Protein AF-A0A1V4AP99-F1 (afdb_monomer)

pLDDT: mean 90.26, std 13.69, range [36.5, 98.81]

Radius of gyration: 27.33 Å; Cα contacts (8 Å, |Δi|>4): 844; chains: 1; bounding box: 63×78×88 Å

Sequence (327 aa):
NVEKLFCVRPGANADQIKIQLSGARALRVNKDGQLEAETELGPVKFTKPVAYQEIDGKKIDVEVDYTISNPHSKIPNPKSVYSFTVASYDHTKDLIIDPLLASTFLGGNDYDIGHSIALDTSGNVYVTGQTVSSDFPTTAGAYDTSMNLGAGDVFISKLDGGLTSLLASTYLGGHSFDAGISLTIDTSGNVYVMGVTGSSSFPITAGAYDISWNSFDYRVPDVFVSKLDGELTTLIASTFLGGDFDDYGYSIALDTRGNVYVTGQTVSSDFPTTAGAYDTSTHLGVGIVFISKLNDELTSLIASTFLGGGIMTLVSPSHWTPAETYM

Structure (mmCIF, N/CA/C/O backbone):
data_AF-A0A1V4AP99-F1
#
_entry.id   AF-A0A1V4AP99-F1
#
loop_
_atom_site.group_PDB
_atom_site.id
_atom_site.type_symbol
_atom_site.label_atom_id
_atom_site.label_alt_id
_atom_site.label_comp_id
_atom_site.label_asym_id
_atom_site.label_entity_id
_atom_site.label_seq_id
_atom_site.pdbx_PDB_ins_code
_atom_site.Cartn_x
_atom_site.Cartn_y
_atom_site.Cartn_z
_atom_site.occupancy
_atom_site.B_iso_or_equiv
_atom_site.auth_seq_id
_atom_site.auth_comp_id
_atom_site.auth_asym_id
_atom_site.auth_atom_id
_atom_site.pdbx_PDB_model_num
ATOM 1 N N . ASN A 1 1 ? -13.765 8.901 5.568 1.00 45.34 1 ASN A N 1
ATOM 2 C CA . ASN A 1 1 ? -14.449 8.585 6.838 1.00 45.34 1 ASN A CA 1
ATOM 3 C C . ASN A 1 1 ? -13.912 9.550 7.878 1.00 45.34 1 ASN A C 1
ATOM 5 O O . ASN A 1 1 ? -12.701 9.626 8.000 1.00 45.34 1 ASN A O 1
ATOM 9 N N . VAL A 1 2 ? -14.758 10.354 8.526 1.00 51.22 2 VAL A N 1
ATOM 10 C CA . VAL A 1 2 ? -14.317 11.159 9.679 1.00 51.22 2 VAL A CA 1
ATOM 11 C C . VAL A 1 2 ? -14.502 10.268 10.892 1.00 51.22 2 VAL A C 1
ATOM 13 O O . VAL A 1 2 ? -15.634 9.888 11.187 1.00 51.22 2 VAL A O 1
ATOM 16 N N . GLU A 1 3 ? -13.398 9.896 11.519 1.00 56.19 3 GLU A N 1
ATOM 17 C CA . GLU A 1 3 ? -13.385 9.097 12.738 1.00 56.19 3 GLU A CA 1
ATOM 18 C C . GLU A 1 3 ? -13.928 9.912 13.917 1.00 56.19 3 GLU A C 1
ATOM 20 O O . GLU A 1 3 ? -13.720 11.127 13.990 1.00 56.19 3 GLU A O 1
ATOM 25 N N . LYS A 1 4 ? -14.691 9.271 14.807 1.00 72.62 4 LYS A N 1
ATOM 26 C CA . LYS A 1 4 ? -15.407 9.958 15.887 1.00 72.62 4 LYS A CA 1
ATOM 27 C C . LYS A 1 4 ? -15.270 9.203 17.200 1.00 72.62 4 LYS A C 1
ATOM 29 O O . LYS A 1 4 ? -16.224 8.615 17.682 1.00 72.62 4 LYS A O 1
ATOM 34 N N . LEU A 1 5 ? -14.097 9.296 17.810 1.00 85.81 5 LEU A N 1
ATOM 35 C CA . LEU A 1 5 ? -13.886 8.800 19.164 1.00 85.81 5 LEU A CA 1
ATOM 36 C C . LEU A 1 5 ? -14.625 9.687 20.179 1.00 85.81 5 LEU A C 1
ATOM 38 O O . LEU A 1 5 ? -14.301 10.869 20.327 1.00 85.81 5 LEU A O 1
ATOM 42 N N . PHE A 1 6 ? -15.563 9.113 20.931 1.00 92.62 6 PHE A N 1
ATOM 43 C CA . PHE A 1 6 ? -16.161 9.766 22.098 1.00 92.62 6 PHE A CA 1
ATOM 44 C C . PHE A 1 6 ? -15.691 9.087 23.382 1.00 92.62 6 PHE A C 1
ATOM 46 O O . PHE A 1 6 ? -15.874 7.887 23.563 1.00 92.62 6 PHE A O 1
ATOM 53 N N . CYS A 1 7 ? -15.130 9.875 24.300 1.00 94.44 7 CYS A N 1
ATOM 54 C CA . CYS A 1 7 ? -14.805 9.443 25.657 1.00 94.44 7 CYS A CA 1
ATOM 55 C C . CYS A 1 7 ? -15.735 10.161 26.643 1.00 94.44 7 CYS A C 1
ATOM 57 O O . CYS A 1 7 ? -15.623 11.372 26.854 1.00 94.44 7 CYS A O 1
ATOM 59 N N . VAL A 1 8 ? -16.672 9.418 27.230 1.00 96.31 8 VAL A N 1
ATOM 60 C CA . VAL A 1 8 ? -17.584 9.905 28.270 1.00 96.31 8 VAL A CA 1
ATOM 61 C C . VAL A 1 8 ? -16.930 9.642 29.623 1.00 96.31 8 VAL A C 1
ATOM 63 O O . VAL A 1 8 ? -16.850 8.497 30.062 1.00 96.31 8 VAL A O 1
ATOM 66 N N . ARG A 1 9 ? -16.435 10.709 30.261 1.00 97.12 9 ARG A N 1
ATOM 67 C CA . ARG A 1 9 ? -15.758 10.654 31.569 1.00 97.12 9 ARG A CA 1
ATOM 68 C C . ARG A 1 9 ? -16.709 10.230 32.701 1.00 97.12 9 ARG A C 1
ATOM 70 O O . ARG A 1 9 ? -17.923 10.396 32.550 1.00 97.12 9 ARG A O 1
ATOM 77 N N . PRO A 1 10 ? -16.202 9.765 33.862 1.00 97.38 10 PRO A N 1
ATOM 78 C CA . PRO A 1 10 ? -17.048 9.349 34.972 1.00 97.38 10 PRO A CA 1
ATOM 79 C C . PRO A 1 10 ? -17.993 10.471 35.408 1.00 97.38 10 PRO A C 1
ATOM 81 O O . PRO A 1 10 ? -17.605 11.639 35.487 1.00 97.38 10 PRO A O 1
ATOM 84 N N . GLY A 1 11 ? -19.249 10.118 35.671 1.00 94.06 11 GLY A N 1
ATOM 85 C CA . GLY A 1 11 ? -20.318 11.057 36.016 1.00 94.06 11 GLY A CA 1
ATOM 86 C C . GLY A 1 11 ? -20.882 11.882 34.850 1.00 94.06 11 GLY A C 1
ATOM 87 O O . GLY A 1 11 ? -21.896 12.553 35.040 1.00 94.06 11 GLY A O 1
ATOM 88 N N . ALA A 1 12 ? -20.289 11.832 33.650 1.00 95.94 12 ALA A N 1
ATOM 89 C CA . ALA A 1 12 ? -20.875 12.439 32.456 1.00 95.94 12 ALA A CA 1
ATOM 90 C C . ALA A 1 12 ? -21.984 11.552 31.861 1.00 95.94 12 ALA A C 1
ATOM 92 O O . ALA A 1 12 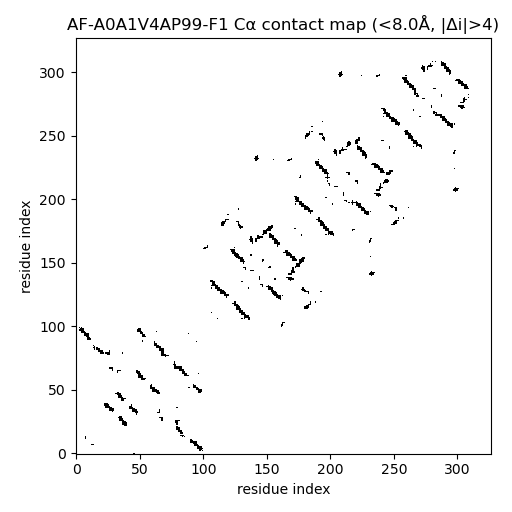? -22.034 10.337 32.077 1.00 95.94 12 ALA A O 1
ATOM 93 N N . ASN A 1 13 ? -22.888 12.174 31.099 1.00 92.19 13 ASN A N 1
ATOM 94 C CA . ASN A 1 13 ? -24.024 11.494 30.481 1.00 92.19 13 ASN A CA 1
ATOM 95 C C . ASN A 1 13 ? -23.850 11.404 28.955 1.00 92.19 13 ASN A C 1
ATOM 97 O O . ASN A 1 13 ? -23.830 12.429 28.269 1.00 92.19 13 ASN A O 1
ATOM 101 N N . ALA A 1 14 ? -23.788 10.177 28.429 1.00 93.56 14 ALA A N 1
ATOM 102 C CA . ALA A 1 14 ? -23.687 9.901 26.997 1.00 93.56 14 ALA A CA 1
ATOM 103 C C . ALA A 1 14 ? -24.875 10.453 26.178 1.00 93.56 14 ALA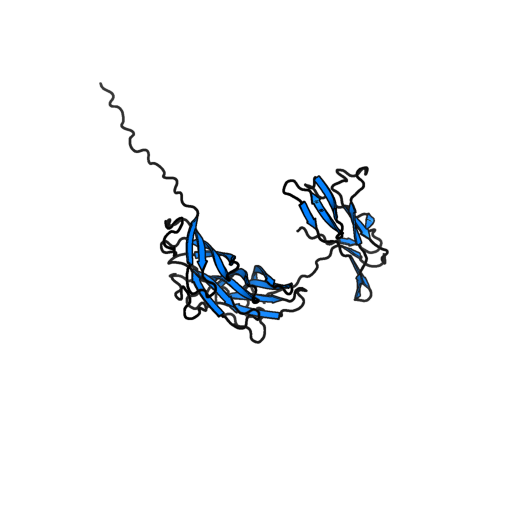 A C 1
ATOM 105 O O . ALA A 1 14 ? -24.694 10.830 25.020 1.00 93.56 14 ALA A O 1
ATOM 106 N N . ASP A 1 15 ? -26.063 10.607 26.775 1.00 90.62 15 ASP A N 1
ATOM 107 C CA . ASP A 1 15 ? -27.259 11.144 26.104 1.00 90.62 15 ASP A CA 1
ATOM 108 C C . ASP A 1 15 ? -27.096 12.599 25.637 1.00 90.62 15 ASP A C 1
ATOM 110 O O . ASP A 1 15 ? -27.840 13.079 24.768 1.00 90.62 15 ASP A O 1
ATOM 114 N N . GLN A 1 16 ? -26.132 13.321 26.218 1.00 91.69 16 GLN A N 1
ATOM 115 C CA . GLN A 1 16 ? -25.811 14.697 25.843 1.00 91.69 16 GLN A CA 1
ATOM 116 C C . GLN A 1 16 ? -25.048 14.782 24.518 1.00 91.69 16 GLN A C 1
ATOM 118 O O . GLN A 1 16 ? -24.965 15.865 23.935 1.00 91.69 16 GLN A O 1
ATOM 123 N N . ILE A 1 17 ? -24.526 13.663 24.008 1.00 92.62 17 ILE A N 1
ATOM 124 C CA . ILE A 1 17 ? -23.836 13.632 22.723 1.00 92.62 17 ILE A CA 1
ATOM 125 C C . ILE A 1 17 ? -24.865 13.803 21.601 1.00 92.62 17 ILE A C 1
ATOM 127 O O . ILE A 1 17 ? -25.717 12.944 21.360 1.00 92.62 17 ILE A O 1
ATOM 131 N N . LYS A 1 18 ? -24.778 14.937 20.900 1.00 91.94 18 LYS A N 1
ATOM 132 C CA . LYS A 1 18 ? -25.592 15.275 19.726 1.00 91.94 18 LYS A CA 1
ATOM 133 C C . LYS A 1 18 ? -24.673 15.756 18.613 1.00 91.94 18 LYS A C 1
ATOM 135 O O . LYS A 1 18 ? -23.975 16.752 18.781 1.00 91.94 18 LYS A O 1
ATOM 140 N N . ILE A 1 19 ? -24.689 15.066 17.477 1.00 91.88 19 ILE A N 1
ATOM 141 C CA . ILE A 1 19 ? -23.812 15.354 16.342 1.00 91.88 19 ILE A CA 1
ATOM 142 C C . ILE A 1 19 ? -24.651 15.791 15.154 1.00 91.88 19 ILE A C 1
ATOM 144 O O . ILE A 1 19 ? -25.409 15.006 14.589 1.00 91.88 19 ILE A O 1
ATOM 148 N N . GLN A 1 20 ? -24.490 17.055 14.774 1.00 91.25 20 GLN A N 1
ATOM 149 C CA . GLN A 1 20 ? -25.068 17.635 13.570 1.00 91.25 20 GLN A CA 1
ATOM 150 C C . GLN A 1 20 ? -24.149 17.352 12.377 1.00 91.25 20 GLN A C 1
ATOM 152 O O . GLN A 1 20 ? -23.004 17.800 12.348 1.00 91.25 20 GLN A O 1
ATOM 157 N N . LEU A 1 21 ? -24.654 16.633 11.375 1.00 89.69 21 LEU A N 1
ATOM 158 C CA . LEU A 1 21 ? -23.933 16.354 10.138 1.00 89.69 21 LEU A CA 1
ATOM 159 C C . LEU A 1 21 ? -24.297 17.406 9.083 1.00 89.69 21 LEU A C 1
ATOM 161 O O . LEU A 1 21 ? -25.287 17.284 8.362 1.00 89.69 21 LEU A O 1
ATOM 165 N N . SER A 1 22 ? -23.523 18.488 9.026 1.00 88.19 22 SER A N 1
ATOM 166 C CA . SER A 1 22 ? -23.694 19.531 8.007 1.00 88.19 22 SER A CA 1
ATOM 167 C C . SER A 1 22 ? -23.511 18.959 6.596 1.00 88.19 22 SER A C 1
ATOM 169 O O . SER A 1 22 ? -22.598 18.175 6.357 1.00 88.19 22 SER A O 1
ATOM 171 N N . GLY A 1 23 ? -24.385 19.346 5.662 1.00 88.25 23 GLY A N 1
ATOM 172 C CA . GLY A 1 23 ? -24.389 18.839 4.281 1.00 88.25 23 GLY A CA 1
ATOM 173 C C . GLY A 1 23 ? -25.234 17.578 4.059 1.00 88.25 23 GLY A C 1
ATOM 174 O O . GLY A 1 23 ? -25.515 17.232 2.912 1.00 88.25 23 GLY A O 1
ATOM 175 N N . ALA A 1 24 ? -25.707 16.924 5.125 1.00 90.88 24 ALA A N 1
ATOM 176 C CA . ALA A 1 24 ? -26.688 15.852 5.007 1.00 90.88 24 ALA A CA 1
ATOM 177 C C . ALA A 1 24 ? -28.115 16.411 4.962 1.00 90.88 24 ALA A C 1
ATOM 179 O O . ALA A 1 24 ? -28.515 17.213 5.807 1.00 90.88 24 ALA A O 1
ATOM 180 N N . ARG A 1 25 ? -28.903 15.950 3.989 1.00 89.19 25 ARG A N 1
ATOM 181 C CA . ARG A 1 25 ? -30.331 16.283 3.850 1.00 89.19 25 ARG A CA 1
ATOM 182 C C . ARG A 1 25 ? -31.187 15.502 4.843 1.00 89.19 25 ARG A C 1
ATOM 184 O O . ARG A 1 25 ? -32.180 16.015 5.358 1.00 89.19 25 ARG A O 1
ATOM 191 N N . ALA A 1 26 ? -30.785 14.265 5.113 1.00 90.56 26 ALA A N 1
ATOM 192 C CA . ALA A 1 26 ? -31.411 13.381 6.078 1.00 90.56 26 ALA A CA 1
ATOM 193 C C . ALA A 1 26 ? -30.412 12.328 6.561 1.00 90.56 26 ALA A C 1
ATOM 195 O O . ALA A 1 26 ? -29.463 11.975 5.857 1.00 90.56 26 ALA A O 1
ATOM 196 N N . LEU A 1 27 ? -30.670 11.807 7.754 1.00 94.81 27 LEU A N 1
ATOM 197 C CA . LEU A 1 27 ? -30.033 10.616 8.290 1.00 94.81 27 LEU A CA 1
ATOM 198 C C . LEU A 1 27 ? -31.064 9.493 8.399 1.00 94.81 27 LEU A C 1
ATOM 200 O O . LEU A 1 27 ? -32.246 9.745 8.650 1.00 94.81 27 LEU A O 1
ATOM 204 N N . ARG A 1 28 ? -30.607 8.250 8.259 1.00 94.50 28 ARG A N 1
ATOM 205 C CA . ARG A 1 28 ? -31.360 7.037 8.610 1.00 94.50 28 ARG A CA 1
ATOM 206 C C . ARG A 1 28 ? -30.422 5.997 9.211 1.00 94.50 28 ARG A C 1
ATOM 208 O O . ARG A 1 28 ? -29.250 5.965 8.859 1.00 94.50 28 ARG A O 1
ATOM 215 N N . VAL A 1 29 ? -30.942 5.147 10.089 1.00 95.62 29 VAL A N 1
ATOM 216 C CA . VAL A 1 29 ? -30.236 3.941 10.539 1.00 95.62 29 VAL A CA 1
ATOM 217 C C . VAL A 1 29 ? -30.818 2.772 9.760 1.00 95.62 29 VAL A C 1
ATOM 219 O O . VAL A 1 29 ? -32.040 2.617 9.713 1.00 95.62 29 VAL A O 1
ATOM 222 N N . ASN A 1 30 ? -29.974 2.013 9.066 1.00 94.50 30 ASN A N 1
ATOM 223 C CA . ASN A 1 30 ? -30.434 0.868 8.286 1.00 94.50 30 ASN A CA 1
ATOM 224 C C . ASN A 1 30 ? -30.592 -0.383 9.172 1.00 94.50 30 ASN A C 1
ATOM 226 O O . ASN A 1 30 ? -30.288 -0.374 10.363 1.00 94.50 30 ASN A O 1
ATOM 230 N N . LYS A 1 31 ? -31.079 -1.478 8.582 1.00 95.12 31 LYS A N 1
ATOM 231 C CA . LYS A 1 31 ? -31.307 -2.754 9.284 1.00 95.12 31 LYS A CA 1
ATOM 232 C C . LYS A 1 31 ? -30.039 -3.389 9.878 1.00 95.12 31 LYS A C 1
ATOM 234 O O . LYS A 1 31 ? -30.156 -4.227 10.761 1.00 95.12 31 LYS A O 1
ATOM 239 N N . ASP A 1 32 ? -28.863 -2.989 9.396 1.00 94.75 32 ASP A N 1
ATOM 240 C CA . ASP A 1 32 ? -27.561 -3.489 9.840 1.00 94.75 32 ASP A CA 1
ATOM 241 C C . ASP A 1 32 ? -26.953 -2.576 10.932 1.00 94.75 32 ASP A C 1
ATOM 243 O O . ASP A 1 32 ? -25.812 -2.764 11.348 1.00 94.75 32 ASP A O 1
ATOM 247 N N . GLY A 1 33 ? -27.700 -1.564 11.402 1.00 94.69 33 GLY A N 1
ATOM 248 C CA . GLY A 1 33 ? -27.272 -0.619 12.441 1.00 94.69 33 GLY A CA 1
ATOM 249 C C . GLY A 1 33 ? -26.342 0.494 11.948 1.00 94.69 33 GLY A C 1
ATOM 250 O O . GLY A 1 33 ? -25.843 1.281 12.750 1.00 94.69 33 GLY A O 1
ATOM 251 N N . GLN A 1 34 ? -26.108 0.587 10.638 1.00 94.44 34 GLN A N 1
ATOM 252 C CA . GLN A 1 34 ? -25.272 1.622 10.030 1.00 94.44 34 GLN A CA 1
ATOM 253 C C . GLN A 1 34 ? -26.034 2.944 9.915 1.00 94.44 34 GLN A C 1
ATOM 255 O O . GLN A 1 34 ? -27.219 2.956 9.567 1.00 94.44 34 GLN A O 1
ATOM 260 N N . LEU A 1 35 ? -25.342 4.066 10.128 1.00 94.38 35 LEU A N 1
ATOM 261 C CA . LEU A 1 35 ? -25.883 5.392 9.834 1.00 94.38 35 LEU A CA 1
ATOM 262 C C . LEU A 1 35 ? -25.678 5.697 8.351 1.00 94.38 35 LEU A C 1
ATOM 264 O O . LEU A 1 35 ? -24.555 5.689 7.856 1.00 94.38 35 LEU A O 1
ATOM 268 N N . GLU A 1 36 ? -26.748 6.020 7.641 1.00 94.88 36 GLU A N 1
ATOM 269 C CA . GLU A 1 36 ? -26.693 6.475 6.257 1.00 94.88 36 GLU A CA 1
ATOM 270 C C . GLU A 1 36 ? -27.077 7.953 6.200 1.00 94.88 36 GLU A C 1
ATOM 272 O O . GLU A 1 36 ? -28.186 8.342 6.577 1.00 94.88 36 GLU A O 1
ATOM 277 N N . ALA A 1 37 ? -26.147 8.774 5.725 1.00 93.69 37 ALA A N 1
ATOM 278 C CA . ALA A 1 37 ? -26.342 10.188 5.478 1.00 93.69 37 ALA A CA 1
ATOM 279 C C . ALA A 1 37 ? -26.629 10.425 3.999 1.00 93.69 37 ALA A C 1
ATOM 281 O O . ALA A 1 37 ? -25.796 10.142 3.141 1.00 93.69 37 ALA A O 1
ATOM 282 N N . GLU A 1 38 ? -27.802 10.963 3.694 1.00 93.75 38 GLU A N 1
ATOM 283 C CA . GLU A 1 38 ? -28.157 11.351 2.336 1.00 93.75 38 GLU A CA 1
ATOM 284 C C . GLU A 1 38 ? -27.530 12.709 2.007 1.00 93.75 38 GLU A C 1
ATOM 286 O O . GLU A 1 38 ? -27.853 13.718 2.639 1.00 93.75 38 GLU A O 1
ATOM 291 N N . THR A 1 39 ? -26.635 12.736 1.020 1.00 91.25 39 THR A N 1
ATOM 292 C CA . THR A 1 39 ? -25.972 13.957 0.540 1.00 91.25 39 THR A CA 1
ATOM 293 C C . THR A 1 39 ? -26.315 14.214 -0.925 1.00 91.25 39 THR A C 1
ATOM 295 O O . THR A 1 39 ? -26.912 13.370 -1.594 1.00 91.25 39 THR A O 1
ATOM 298 N N . GLU A 1 40 ? -25.928 15.375 -1.452 1.00 91.62 40 GLU A N 1
ATOM 299 C CA . GLU A 1 40 ? -26.164 15.718 -2.862 1.00 91.62 40 GLU A CA 1
ATOM 300 C C . GLU A 1 40 ? -25.408 14.811 -3.842 1.00 91.62 40 GLU A C 1
ATOM 302 O O . GLU A 1 40 ? -25.861 14.616 -4.965 1.00 91.62 40 GLU A O 1
ATOM 307 N N . LEU A 1 41 ? -24.284 14.237 -3.403 1.00 90.81 41 LEU A N 1
ATOM 308 C CA . LEU A 1 41 ? -23.425 13.355 -4.199 1.00 90.81 41 LEU A CA 1
ATOM 309 C C . LEU A 1 41 ? -23.759 11.866 -4.004 1.00 90.81 41 LEU A C 1
ATOM 311 O O . LEU A 1 41 ? -23.096 11.004 -4.573 1.00 90.81 41 LEU A O 1
ATOM 315 N N . GLY A 1 42 ? -24.782 11.558 -3.200 1.00 90.06 42 GLY A N 1
ATOM 316 C CA . GLY A 1 42 ? -25.191 10.197 -2.861 1.00 90.06 42 GLY A CA 1
ATOM 317 C C . GLY A 1 42 ? -25.093 9.879 -1.364 1.00 90.06 42 GLY A C 1
ATOM 318 O O . GLY A 1 42 ? -24.765 10.746 -0.546 1.00 90.06 42 GLY A O 1
ATOM 319 N N . PRO A 1 43 ? -25.440 8.644 -0.965 1.00 90.62 43 PRO A N 1
ATOM 320 C CA . PRO A 1 43 ? -25.416 8.238 0.431 1.00 90.62 43 PRO A CA 1
ATOM 321 C C . PRO A 1 43 ? -23.984 8.012 0.930 1.00 90.62 43 PRO A C 1
ATOM 323 O O . PRO A 1 43 ? -23.206 7.292 0.309 1.00 90.62 43 PRO A O 1
ATOM 326 N N . VAL A 1 44 ? -23.671 8.553 2.103 1.00 91.31 44 VAL A N 1
ATOM 327 C CA . VAL A 1 44 ? -22.466 8.218 2.873 1.00 91.31 44 VAL A CA 1
ATOM 328 C C . VAL A 1 44 ? -22.873 7.281 4.002 1.00 91.31 44 VAL A C 1
ATOM 330 O O . VAL A 1 44 ? -23.808 7.585 4.742 1.00 91.31 44 VAL A O 1
ATOM 333 N N . LYS A 1 45 ? -22.196 6.140 4.138 1.00 90.81 45 LYS A N 1
ATOM 334 C CA . LYS A 1 45 ? -22.486 5.148 5.181 1.00 90.81 45 LYS A CA 1
ATOM 335 C C . LYS A 1 45 ? -21.407 5.155 6.256 1.00 90.81 45 LYS A C 1
ATOM 337 O O . LYS A 1 45 ? -20.223 5.139 5.931 1.00 90.81 45 LYS A O 1
ATOM 342 N N . PHE A 1 46 ? -21.829 5.124 7.512 1.00 89.56 46 PHE A N 1
ATOM 343 C CA . PHE A 1 46 ? -20.980 4.897 8.678 1.00 89.56 46 PHE A CA 1
ATOM 344 C C . PHE A 1 46 ? -21.289 3.513 9.247 1.00 89.56 46 PHE A C 1
ATOM 346 O O . PHE A 1 46 ? -22.448 3.095 9.275 1.00 89.56 46 PHE A O 1
ATOM 353 N N . THR A 1 47 ? -20.256 2.797 9.679 1.00 90.44 47 THR A N 1
ATOM 354 C CA . THR A 1 47 ? -20.382 1.491 10.338 1.00 90.44 47 THR A CA 1
ATOM 355 C C . THR A 1 47 ? -21.237 1.585 11.598 1.00 90.44 47 THR A C 1
ATOM 357 O O . THR A 1 47 ? -21.358 2.657 12.182 1.00 90.44 47 THR A O 1
ATOM 360 N N . LYS A 1 48 ? -21.846 0.469 12.022 1.00 92.50 48 LYS A N 1
ATOM 361 C CA . LYS A 1 48 ? -22.531 0.398 13.320 1.00 92.50 48 LYS A CA 1
ATOM 362 C C . LYS A 1 48 ? -21.548 0.835 14.428 1.00 92.50 48 LYS A C 1
ATOM 364 O O . LYS A 1 48 ? -20.403 0.381 14.380 1.00 92.50 48 LYS A O 1
ATOM 369 N N . PRO A 1 49 ? -21.951 1.690 15.389 1.00 93.06 49 PRO A N 1
ATOM 370 C CA . PRO A 1 49 ? -21.043 2.123 16.435 1.00 93.06 49 PRO A CA 1
ATOM 371 C C . PRO A 1 49 ? -20.765 0.954 17.379 1.00 93.06 49 PRO A C 1
ATOM 373 O O . PRO A 1 49 ? -21.605 0.072 17.568 1.00 93.06 49 PRO A O 1
ATOM 376 N N . VAL A 1 50 ? -19.590 0.968 17.996 1.00 93.75 50 VAL A N 1
ATOM 377 C CA . VAL A 1 50 ? -19.221 0.029 19.061 1.00 93.75 50 VAL A CA 1
ATOM 378 C C . VAL A 1 50 ? -18.851 0.815 20.308 1.00 93.75 50 VAL A C 1
ATOM 380 O O . VAL A 1 50 ? -18.341 1.929 20.203 1.00 93.75 50 VAL A O 1
ATOM 383 N N . ALA A 1 51 ? -19.128 0.275 21.490 1.00 95.56 51 ALA A N 1
ATOM 384 C CA . ALA A 1 51 ? -18.761 0.918 22.742 1.00 95.56 51 ALA A CA 1
ATOM 385 C C . ALA A 1 51 ? -18.235 -0.094 23.754 1.00 95.56 51 ALA A C 1
ATOM 387 O O . ALA A 1 51 ? -18.613 -1.263 23.733 1.00 95.56 51 ALA A O 1
ATOM 388 N N . TYR A 1 52 ? -17.349 0.360 24.637 1.00 96.19 52 TYR A N 1
ATOM 389 C CA . TYR A 1 52 ? -16.803 -0.467 25.708 1.00 96.19 52 TYR A CA 1
ATOM 390 C C . TYR A 1 52 ? -16.390 0.371 26.923 1.00 96.19 52 TYR A C 1
ATOM 392 O O . TYR A 1 52 ? -16.176 1.584 26.831 1.00 96.19 52 TYR A O 1
ATOM 400 N N . GLN A 1 53 ? -16.234 -0.303 28.061 1.00 96.94 53 GLN A N 1
ATOM 401 C CA . GLN A 1 53 ? -15.533 0.207 29.241 1.00 96.94 53 GLN A CA 1
ATOM 402 C C . GLN A 1 53 ? -14.322 -0.666 29.545 1.00 96.94 53 GLN A C 1
ATOM 404 O O . GLN A 1 53 ? -14.330 -1.866 29.274 1.00 96.94 53 GLN A O 1
ATOM 409 N N . GLU A 1 54 ? -13.285 -0.077 30.129 1.00 95.69 54 GLU A N 1
ATOM 410 C CA . GLU A 1 54 ? -12.157 -0.838 30.655 1.00 95.69 54 GLU A CA 1
ATOM 411 C C . GLU A 1 54 ? -12.312 -1.013 32.170 1.00 95.69 54 GLU A C 1
ATOM 413 O O . GLU A 1 54 ? -12.304 -0.042 32.932 1.00 95.69 54 GLU A O 1
ATOM 418 N N . ILE A 1 55 ? -12.490 -2.258 32.613 1.00 95.38 55 ILE A N 1
ATOM 419 C CA . ILE A 1 55 ? -12.697 -2.618 34.020 1.00 95.38 55 ILE A CA 1
ATOM 420 C C . ILE A 1 55 ? -11.671 -3.686 34.384 1.00 95.38 55 ILE A C 1
ATOM 422 O O . ILE A 1 55 ? -11.616 -4.743 33.760 1.00 95.38 55 ILE A O 1
ATOM 426 N N . ASP A 1 56 ? -10.826 -3.382 35.371 1.00 94.25 56 ASP A N 1
ATOM 427 C CA . ASP A 1 56 ? -9.748 -4.258 35.845 1.00 94.25 56 ASP A CA 1
ATOM 428 C C . ASP A 1 56 ? -8.837 -4.777 34.711 1.00 94.25 56 ASP A C 1
ATOM 430 O O . ASP A 1 56 ? -8.446 -5.945 34.679 1.00 94.25 56 ASP A O 1
ATOM 434 N N . GLY A 1 57 ? -8.522 -3.898 33.749 1.00 91.25 57 GLY A N 1
ATOM 435 C CA . GLY A 1 57 ? -7.672 -4.195 32.588 1.00 91.25 57 GLY A CA 1
ATOM 436 C C . GLY A 1 57 ? -8.347 -5.025 31.491 1.00 91.25 57 GLY A C 1
ATOM 437 O O . GLY A 1 57 ? -7.666 -5.529 30.599 1.00 91.25 57 GLY A O 1
ATOM 438 N N . LYS A 1 58 ? -9.672 -5.208 31.545 1.00 93.00 58 LYS A N 1
ATOM 439 C CA . LYS A 1 58 ? -10.448 -5.920 30.519 1.00 93.00 58 LYS A CA 1
ATOM 440 C C . LYS A 1 58 ? -11.418 -4.980 29.819 1.00 93.00 58 LYS A C 1
ATOM 442 O O . LYS A 1 58 ? -12.101 -4.198 30.477 1.00 93.00 58 LYS A O 1
ATOM 447 N N . LYS A 1 59 ? -11.529 -5.118 28.495 1.00 93.69 59 LYS A N 1
ATOM 448 C CA . LYS A 1 59 ? -12.603 -4.487 27.719 1.00 93.69 59 LYS A CA 1
ATOM 449 C C . LYS A 1 59 ? -13.914 -5.228 27.968 1.00 93.69 59 LYS A C 1
ATOM 451 O O . LYS A 1 59 ? -13.991 -6.438 27.763 1.00 93.69 59 LYS A O 1
ATOM 456 N N . ILE A 1 60 ? -14.915 -4.491 28.429 1.00 96.62 60 ILE A N 1
ATOM 457 C CA . ILE A 1 60 ? -16.288 -4.944 28.620 1.00 96.62 60 ILE A CA 1
ATOM 458 C C . ILE A 1 60 ? -17.148 -4.197 27.608 1.00 96.62 60 ILE A C 1
ATOM 460 O O . ILE A 1 60 ? -17.280 -2.975 27.699 1.00 96.62 60 ILE A O 1
ATOM 464 N N . ASP A 1 61 ? -17.697 -4.926 26.640 1.00 97.00 61 ASP A N 1
ATOM 465 C CA . ASP A 1 61 ? -18.544 -4.342 25.604 1.00 97.00 61 ASP A CA 1
ATOM 466 C C . ASP A 1 61 ? -19.820 -3.750 26.213 1.00 97.00 61 ASP A C 1
ATOM 468 O O . ASP A 1 61 ? -20.444 -4.332 27.105 1.00 97.00 61 ASP A O 1
ATOM 472 N N . VAL A 1 62 ? -20.215 -2.589 25.700 1.00 97.38 62 VAL A N 1
ATOM 473 C CA . VAL A 1 62 ? -21.473 -1.918 26.020 1.00 97.38 62 VAL A CA 1
ATOM 474 C C . VAL A 1 62 ? -22.253 -1.781 24.723 1.00 97.38 62 VAL A C 1
ATOM 476 O O . VAL A 1 62 ? -21.769 -1.206 23.749 1.00 97.38 62 VAL A O 1
ATOM 479 N N . GLU A 1 63 ? -23.468 -2.322 24.695 1.00 97.69 63 GLU A N 1
ATOM 480 C CA . GLU A 1 63 ? -24.324 -2.216 23.516 1.00 97.69 63 GLU A CA 1
ATOM 481 C C . GLU A 1 63 ? -24.640 -0.743 23.218 1.00 97.69 63 GLU A C 1
ATOM 483 O O . GLU A 1 63 ? -24.998 0.033 24.110 1.00 97.69 63 GLU A O 1
ATOM 488 N N . VAL A 1 64 ? -24.481 -0.358 21.952 1.00 96.38 64 VAL A N 1
ATOM 489 C CA . VAL A 1 64 ? -24.732 0.996 21.469 1.00 96.38 64 VAL A CA 1
ATOM 490 C C . VAL A 1 64 ? -25.329 0.964 20.066 1.00 96.38 64 VAL A C 1
ATOM 492 O O . VAL A 1 64 ? -24.907 0.188 19.209 1.00 96.38 64 VAL A O 1
ATOM 495 N N . ASP A 1 65 ? -26.287 1.852 19.821 1.00 96.56 65 ASP A N 1
ATOM 496 C CA . ASP A 1 65 ? -26.877 2.080 18.504 1.00 96.56 65 ASP A CA 1
ATOM 497 C C . ASP A 1 65 ? -26.961 3.575 18.194 1.00 96.56 65 ASP A C 1
ATOM 499 O O . ASP A 1 65 ? -27.051 4.425 19.086 1.00 96.56 65 ASP A O 1
ATOM 503 N N . TYR A 1 66 ? -26.963 3.910 16.904 1.00 95.31 66 TYR A N 1
ATOM 504 C CA . TYR A 1 66 ? -27.299 5.259 16.472 1.00 95.31 66 TYR A CA 1
ATOM 505 C C . TYR A 1 66 ? -28.785 5.544 16.690 1.00 95.31 66 TYR A C 1
ATOM 507 O O . TYR A 1 66 ? -29.650 4.736 16.359 1.00 95.31 66 TYR A O 1
ATOM 515 N N . THR A 1 67 ? -29.080 6.766 17.120 1.00 94.19 67 THR A N 1
ATOM 516 C CA . THR A 1 67 ? -30.443 7.293 17.211 1.00 94.19 67 THR A CA 1
ATOM 517 C C . THR A 1 67 ? -30.505 8.642 16.519 1.00 94.19 67 THR A C 1
ATOM 519 O O . THR A 1 67 ? -29.673 9.513 16.754 1.00 94.19 67 THR A O 1
ATOM 522 N N . ILE A 1 68 ? -31.496 8.845 15.657 1.00 93.38 68 ILE A N 1
ATOM 523 C CA . ILE A 1 68 ? -31.679 10.117 14.949 1.00 93.38 68 ILE A CA 1
ATOM 524 C C . ILE A 1 68 ? -32.620 11.001 15.752 1.00 93.38 68 ILE A C 1
ATOM 526 O O . ILE A 1 68 ? -33.613 10.534 16.313 1.00 93.38 68 ILE A O 1
ATOM 530 N N . SER A 1 69 ? -32.303 12.292 15.823 1.00 87.12 69 SER A N 1
ATOM 531 C CA . SER A 1 69 ? -33.109 13.236 16.589 1.00 87.12 69 SER A CA 1
ATOM 532 C C . SER A 1 69 ? -34.526 13.335 16.026 1.00 87.12 69 SER A C 1
ATOM 534 O O . SER A 1 69 ? -34.744 13.333 14.814 1.00 87.12 69 SER A O 1
ATOM 536 N N . ASN A 1 70 ? -35.505 13.457 16.927 1.00 82.00 70 ASN A N 1
ATOM 537 C CA . ASN A 1 70 ? -36.908 13.606 16.549 1.00 82.00 70 ASN A CA 1
ATOM 538 C C . ASN A 1 70 ? -37.068 14.800 15.584 1.00 82.00 70 ASN A C 1
ATOM 540 O O . ASN A 1 70 ? -36.639 15.899 15.941 1.00 82.00 70 ASN A O 1
ATOM 544 N N . PRO A 1 71 ? -37.724 14.638 14.417 1.00 76.81 71 PRO A N 1
ATOM 545 C CA . PRO A 1 71 ? -37.960 15.725 13.466 1.00 76.81 71 PRO A CA 1
ATOM 546 C C . PRO A 1 71 ? -38.656 16.966 14.051 1.00 76.81 71 PRO A C 1
ATOM 548 O O . PRO A 1 71 ? -38.551 18.041 13.472 1.00 76.81 71 PRO A O 1
ATOM 551 N N . HIS A 1 72 ? -39.356 16.821 15.179 1.00 79.25 72 HIS A N 1
ATOM 552 C CA . HIS A 1 72 ? -40.053 17.897 15.897 1.00 79.25 72 HIS A CA 1
ATOM 553 C C . HIS A 1 72 ? -39.239 18.480 17.065 1.00 79.25 72 HIS A C 1
ATOM 555 O O . HIS A 1 72 ? -39.753 19.262 17.864 1.00 79.25 72 HIS A O 1
ATOM 561 N N . SER A 1 73 ? -37.979 18.071 17.205 1.00 80.00 73 SER A N 1
ATOM 562 C CA . SER A 1 73 ? -37.040 18.644 18.164 1.00 80.00 73 SER A CA 1
ATOM 563 C C . SER A 1 73 ? -36.810 20.132 17.880 1.00 80.00 73 SER A C 1
ATOM 565 O O . SER A 1 73 ? -36.806 20.565 16.731 1.00 80.00 73 SER A O 1
ATOM 567 N N . LYS A 1 74 ? -36.556 20.915 18.936 1.00 83.88 74 LYS A N 1
ATOM 568 C CA . LYS A 1 74 ? -36.181 22.337 18.823 1.00 83.88 74 LYS A CA 1
ATOM 569 C C . LYS A 1 74 ? -34.747 22.549 18.313 1.00 83.88 74 LYS A C 1
ATOM 571 O O . LYS A 1 74 ? -34.313 23.690 18.188 1.00 83.88 74 LYS A O 1
ATOM 576 N N . ILE A 1 75 ? -34.004 21.472 18.063 1.00 79.19 75 ILE A N 1
ATOM 577 C CA . ILE A 1 75 ? -32.650 21.530 17.511 1.00 79.19 75 ILE A CA 1
ATOM 578 C C . ILE A 1 75 ? -32.735 21.946 16.030 1.00 79.19 75 ILE A C 1
ATOM 580 O O . ILE A 1 75 ? -33.592 21.421 15.319 1.00 79.19 75 ILE A O 1
ATOM 584 N N . PRO A 1 76 ? -31.870 22.853 15.539 1.00 77.00 76 PRO A N 1
ATOM 585 C CA . PRO A 1 76 ? -31.788 23.175 14.115 1.00 77.00 76 PRO A CA 1
ATOM 586 C C . PRO A 1 76 ? -31.543 21.921 13.266 1.00 77.00 76 PRO A C 1
ATOM 588 O O . PRO A 1 76 ? -30.687 21.113 13.601 1.00 77.00 76 PRO A O 1
ATOM 591 N N . ASN A 1 77 ? -32.289 21.763 12.168 1.00 81.06 77 ASN A N 1
ATOM 592 C CA . ASN A 1 77 ? -32.190 20.628 11.237 1.00 81.06 77 ASN A CA 1
ATOM 593 C C . ASN A 1 77 ? -32.124 19.245 11.925 1.00 81.06 77 ASN A C 1
ATOM 595 O O . ASN A 1 77 ? -31.192 18.468 11.706 1.00 81.06 77 ASN A O 1
ATOM 599 N N . PRO A 1 78 ? -33.145 18.862 12.710 1.00 81.31 78 PRO A N 1
ATOM 600 C CA . PRO A 1 78 ? -33.073 17.678 13.566 1.00 81.31 78 PRO A CA 1
ATOM 601 C C . PRO A 1 78 ? -32.945 16.361 12.783 1.00 81.31 78 PRO A C 1
ATOM 603 O O . PRO A 1 78 ? -32.394 15.392 13.289 1.00 81.31 78 PRO A O 1
ATOM 606 N N . LYS A 1 79 ? -33.369 16.337 11.513 1.00 86.19 79 LYS A N 1
ATOM 607 C CA . LYS A 1 79 ? -33.193 15.191 10.602 1.00 86.19 79 LYS A CA 1
ATOM 608 C C . LYS A 1 79 ? -31.732 14.913 10.229 1.00 86.19 79 LYS A C 1
ATOM 610 O O . LYS A 1 79 ? -31.443 13.854 9.684 1.00 86.19 79 LYS A O 1
ATOM 615 N N . SER A 1 80 ? -30.837 15.860 10.501 1.00 90.00 80 SER A N 1
ATOM 616 C CA . SER A 1 80 ? -29.393 15.761 10.270 1.00 90.00 80 SER A CA 1
ATOM 617 C C . SER A 1 80 ? -28.581 15.656 11.564 1.00 90.00 80 SER A C 1
ATOM 619 O O . SER A 1 80 ? -27.356 15.754 11.531 1.00 90.00 80 SER A O 1
ATOM 621 N N . VAL A 1 81 ? -29.251 15.428 12.698 1.00 92.62 81 VAL A N 1
ATOM 622 C CA . VAL A 1 81 ? -28.610 15.229 14.000 1.00 92.62 81 VAL A CA 1
ATOM 623 C C . VAL A 1 81 ? -28.785 13.788 14.445 1.00 92.62 81 VAL A C 1
ATOM 625 O O . VAL A 1 81 ? -29.918 13.319 14.577 1.00 92.62 81 VAL A O 1
ATOM 628 N N . TYR A 1 82 ? -27.686 13.113 14.766 1.00 93.62 82 TYR A N 1
ATOM 629 C CA . TYR A 1 82 ? -27.727 11.813 15.430 1.00 93.62 82 TYR A CA 1
ATOM 630 C C . TYR A 1 82 ? -27.129 11.878 16.839 1.00 93.62 82 TYR A C 1
ATOM 632 O O . TYR A 1 82 ? -26.427 12.819 17.216 1.00 93.62 82 TYR A O 1
ATOM 640 N N . SER A 1 83 ? -27.453 10.867 17.625 1.00 94.00 83 SER A N 1
ATOM 641 C CA . SER A 1 83 ? -26.935 10.578 18.954 1.00 94.00 83 SER A CA 1
ATOM 642 C C . SER A 1 83 ? -26.773 9.074 19.117 1.00 94.00 83 SER A C 1
ATOM 644 O O . SER A 1 83 ? -26.919 8.324 18.150 1.00 94.00 83 SER A O 1
ATOM 646 N N . PHE A 1 84 ? -26.516 8.643 20.344 1.00 95.00 84 PHE A N 1
ATOM 647 C CA . PHE A 1 84 ? -26.377 7.241 20.695 1.00 95.00 84 PHE A CA 1
ATOM 648 C C . PHE A 1 84 ? -27.477 6.833 21.668 1.00 95.00 84 PHE A C 1
ATOM 650 O O . PHE A 1 84 ? -27.883 7.632 22.512 1.00 95.00 84 PHE A O 1
ATOM 657 N N . THR A 1 85 ? -27.959 5.606 21.536 1.00 95.69 85 THR A N 1
ATOM 658 C CA . THR A 1 85 ? -28.642 4.894 22.613 1.00 95.69 85 THR A CA 1
ATOM 659 C C . THR A 1 85 ? -27.649 3.883 23.149 1.00 95.69 85 THR A C 1
ATOM 661 O O . THR A 1 85 ? -27.192 3.027 22.400 1.00 95.69 85 THR A O 1
ATOM 664 N N . VAL A 1 86 ? -27.277 4.032 24.417 1.00 96.69 86 VAL A N 1
ATOM 665 C CA . VAL A 1 86 ? -26.266 3.205 25.082 1.00 96.69 86 VAL A CA 1
ATOM 666 C C . VAL A 1 86 ? -26.964 2.360 26.145 1.00 96.69 86 VAL A C 1
ATOM 668 O O . VAL A 1 86 ? -27.792 2.881 26.897 1.00 96.69 86 VAL A O 1
ATOM 671 N N . ALA A 1 87 ? -26.654 1.067 26.208 1.00 97.06 87 ALA A N 1
ATOM 672 C CA . ALA A 1 87 ? -27.111 0.191 27.283 1.00 97.06 87 ALA A CA 1
ATOM 673 C C . ALA A 1 87 ? -26.549 0.625 28.651 1.00 97.06 87 ALA A C 1
ATOM 675 O O . ALA A 1 87 ? -25.682 1.489 28.744 1.00 97.06 87 ALA A O 1
ATOM 676 N N . SER A 1 88 ? -27.051 0.029 29.738 1.00 96.38 88 SER A N 1
ATOM 677 C CA . SER A 1 88 ? -26.560 0.331 31.089 1.00 96.38 88 SER A CA 1
ATOM 678 C C . SER A 1 88 ? -25.048 0.104 31.194 1.00 96.38 88 SER A C 1
ATOM 680 O O . SER A 1 88 ? -24.552 -0.944 30.787 1.00 96.38 88 SER A O 1
ATOM 682 N N . TYR A 1 89 ? -24.339 1.055 31.802 1.00 96.12 89 TYR A N 1
ATOM 683 C CA . TYR A 1 89 ? -22.887 1.023 31.986 1.00 96.12 89 TYR A CA 1
ATOM 684 C C . TYR A 1 89 ? -22.491 1.575 33.368 1.00 96.12 89 TYR A C 1
ATOM 686 O O . TYR A 1 89 ? -23.306 2.180 34.069 1.00 96.12 89 TYR A O 1
ATOM 694 N N . ASP A 1 90 ? -21.249 1.346 33.796 1.00 96.75 90 ASP A N 1
ATOM 695 C CA . ASP A 1 90 ? -20.721 1.852 35.065 1.00 96.75 90 ASP A CA 1
ATOM 696 C C . ASP A 1 90 ? -20.304 3.324 34.924 1.00 96.75 90 ASP A C 1
ATOM 698 O O . ASP A 1 90 ? -19.261 3.647 34.357 1.00 96.75 90 ASP A O 1
ATOM 702 N N . HIS A 1 91 ? -21.096 4.235 35.488 1.00 96.50 91 HIS A N 1
ATOM 703 C CA . HIS A 1 91 ? -20.830 5.676 35.441 1.00 96.50 91 HIS A CA 1
ATOM 704 C C . HIS A 1 91 ? -19.593 6.124 36.244 1.00 96.50 91 HIS A C 1
ATOM 706 O O . HIS A 1 91 ? -19.262 7.312 36.226 1.00 96.50 91 HIS A O 1
ATOM 712 N N . THR A 1 92 ? -18.911 5.224 36.958 1.00 96.75 92 THR A N 1
ATOM 713 C CA . THR A 1 92 ? -17.637 5.509 37.640 1.00 96.75 92 THR A CA 1
ATOM 714 C C . THR A 1 92 ? -16.411 5.287 36.748 1.00 96.75 92 THR A C 1
ATOM 716 O O . THR A 1 92 ? -15.295 5.634 37.141 1.00 96.75 92 THR A O 1
ATOM 719 N N . LYS A 1 93 ? -16.605 4.744 35.542 1.00 97.25 93 LYS A N 1
ATOM 720 C CA . LYS A 1 93 ? -15.556 4.448 34.559 1.00 97.25 93 LYS A CA 1
ATOM 721 C C . LYS A 1 93 ? -15.781 5.247 33.277 1.00 97.25 93 LYS A C 1
ATOM 723 O O . LYS A 1 93 ? -16.899 5.674 32.994 1.00 97.25 93 LYS A O 1
ATOM 728 N N . ASP A 1 94 ? -14.718 5.429 32.497 1.00 97.00 94 ASP A N 1
ATOM 729 C CA . ASP A 1 94 ? -14.840 5.984 31.148 1.00 97.00 94 ASP A CA 1
ATOM 730 C C . ASP A 1 94 ? -15.702 5.042 30.285 1.00 97.00 94 ASP A C 1
ATOM 732 O O . ASP A 1 94 ? -15.558 3.818 30.345 1.00 97.00 94 ASP A O 1
ATOM 736 N N . LEU A 1 95 ? -16.595 5.611 29.479 1.00 97.38 95 LEU A N 1
ATOM 737 C CA . LEU A 1 95 ? -17.276 4.912 28.391 1.00 97.38 95 LEU A CA 1
ATOM 738 C C . LEU A 1 95 ? -16.703 5.417 27.067 1.00 97.38 95 LEU A C 1
ATOM 740 O O . LEU A 1 95 ? -16.732 6.618 26.786 1.00 97.38 95 LEU A O 1
ATOM 744 N N . ILE A 1 96 ? -16.192 4.493 26.260 1.00 95.50 96 ILE A N 1
ATOM 745 C CA . ILE A 1 96 ? -15.649 4.780 24.936 1.00 95.50 96 ILE A CA 1
ATOM 746 C C . ILE A 1 96 ? -16.692 4.386 23.895 1.00 95.50 96 ILE A C 1
ATOM 748 O O . ILE A 1 96 ? -17.159 3.253 23.921 1.00 95.50 96 ILE A O 1
ATOM 752 N N . ILE A 1 97 ? -17.057 5.301 22.994 1.00 94.62 97 ILE A N 1
ATOM 753 C CA . ILE A 1 97 ? -18.001 5.061 21.890 1.00 94.62 97 ILE A CA 1
ATOM 754 C C . ILE A 1 97 ? -17.309 5.376 20.564 1.00 94.62 97 ILE A C 1
ATOM 756 O O . ILE A 1 97 ? -16.650 6.410 20.443 1.00 94.62 97 ILE A O 1
ATOM 760 N N . ASP A 1 98 ? -17.517 4.494 19.589 1.00 89.25 98 ASP A N 1
ATOM 761 C CA . ASP A 1 98 ? -16.982 4.540 18.224 1.00 89.25 98 ASP A CA 1
ATOM 762 C C . ASP A 1 98 ? -15.445 4.725 18.206 1.00 89.25 98 ASP A C 1
ATOM 764 O O . ASP A 1 98 ? -14.922 5.691 17.645 1.00 89.25 98 ASP A O 1
ATOM 768 N N . PRO A 1 99 ? -14.704 3.844 18.916 1.00 84.50 99 PRO A N 1
ATOM 769 C CA . PRO A 1 99 ? -13.257 3.917 19.025 1.00 84.50 99 PRO A CA 1
ATOM 770 C C . PRO A 1 99 ? -12.553 3.674 17.692 1.00 84.50 99 PRO A C 1
ATOM 772 O O . PRO A 1 99 ? -13.050 2.957 16.824 1.00 84.50 99 PRO A O 1
ATOM 775 N N . LEU A 1 100 ? -11.315 4.163 17.618 1.00 80.25 100 LEU A N 1
ATOM 776 C CA . LEU A 1 100 ? -10.328 3.683 16.659 1.00 80.25 100 LEU A CA 1
ATOM 777 C C . LEU A 1 100 ? -10.191 2.162 16.790 1.00 80.25 100 LEU A C 1
ATOM 779 O O . LEU A 1 100 ? -9.904 1.651 17.877 1.00 80.25 100 LEU A O 1
ATOM 783 N N . LEU A 1 101 ? -10.439 1.448 15.689 1.00 79.56 101 LEU A N 1
ATOM 784 C CA . LEU A 1 101 ? -10.442 -0.018 15.678 1.00 79.56 101 LEU A CA 1
ATOM 785 C C . LEU A 1 101 ? -9.047 -0.572 15.965 1.00 79.56 101 LEU A C 1
ATOM 787 O O . LEU A 1 101 ? -8.895 -1.470 16.792 1.00 79.56 101 LEU A O 1
ATOM 791 N N . ALA A 1 102 ? -8.042 -0.008 15.300 1.00 84.62 102 ALA A N 1
ATOM 792 C CA . ALA A 1 102 ? -6.642 -0.309 15.521 1.00 84.62 102 ALA A CA 1
ATOM 793 C C . ALA A 1 102 ? -5.771 0.823 14.969 1.00 84.62 102 ALA A C 1
ATOM 795 O O . ALA A 1 102 ? -6.104 1.462 13.972 1.00 84.62 102 ALA A O 1
ATOM 796 N N . SER A 1 103 ? -4.623 1.024 15.599 1.00 89.50 103 SER A N 1
ATOM 797 C CA . SER A 1 103 ? -3.515 1.803 15.058 1.00 89.50 103 SER A CA 1
ATOM 798 C C . SER A 1 103 ? -2.225 1.239 15.604 1.00 89.50 103 SER A C 1
ATOM 800 O O . SER A 1 103 ? -2.179 0.809 16.757 1.00 89.50 103 SER A O 1
ATOM 802 N N . THR A 1 104 ? -1.176 1.309 14.806 1.00 92.62 104 THR A N 1
ATOM 803 C CA . THR A 1 104 ? 0.163 0.918 15.220 1.00 92.62 104 THR A CA 1
ATOM 804 C C . THR A 1 104 ? 1.186 1.849 14.584 1.00 92.62 104 THR A C 1
ATOM 806 O O . THR A 1 104 ? 0.839 2.661 13.723 1.00 92.62 104 THR A O 1
ATOM 809 N N . PHE A 1 105 ? 2.434 1.739 15.022 1.00 92.62 105 PHE A N 1
ATOM 810 C CA . PHE A 1 105 ? 3.568 2.422 14.415 1.00 92.62 105 PHE A CA 1
ATOM 811 C C . PHE A 1 105 ? 4.384 1.416 13.607 1.00 92.62 105 PHE A C 1
ATOM 813 O O . PHE A 1 105 ? 4.617 0.295 14.056 1.00 92.62 105 PHE A O 1
ATOM 820 N N . LEU A 1 106 ? 4.818 1.832 12.422 1.00 97.31 106 LEU A N 1
ATOM 821 C CA . LEU A 1 106 ? 5.699 1.072 11.547 1.00 97.31 106 LEU A CA 1
ATOM 822 C C . LEU A 1 106 ? 6.780 2.028 11.042 1.00 97.31 106 LEU A C 1
ATOM 824 O O . LEU A 1 106 ? 6.451 3.032 10.415 1.00 97.31 106 LEU A O 1
ATOM 828 N N . GLY A 1 107 ? 8.036 1.729 11.359 1.00 96.69 107 GLY A N 1
ATOM 829 C CA . GLY A 1 107 ? 9.184 2.583 11.064 1.00 96.69 107 GLY A CA 1
ATOM 830 C C . GLY A 1 107 ? 10.398 2.212 11.912 1.00 96.69 107 GLY A C 1
ATOM 831 O O . GLY A 1 107 ? 10.267 1.449 12.876 1.00 96.69 107 GLY A O 1
ATOM 832 N N . GLY A 1 108 ? 11.561 2.726 11.528 1.00 96.44 108 GLY A N 1
ATOM 833 C CA . GLY A 1 108 ? 12.804 2.659 12.290 1.00 96.44 108 GLY A CA 1
ATOM 834 C C . GLY A 1 108 ? 13.134 3.999 12.952 1.00 96.44 108 GLY A C 1
ATOM 835 O O . GLY A 1 108 ? 12.244 4.746 13.362 1.00 96.44 108 GLY A O 1
ATOM 836 N N . ASN A 1 109 ? 14.425 4.279 13.121 1.00 95.50 109 ASN A N 1
ATOM 837 C CA . ASN A 1 109 ? 14.909 5.467 13.832 1.00 95.50 109 ASN A CA 1
ATOM 838 C C . ASN A 1 109 ? 15.158 6.698 12.936 1.00 95.50 109 ASN A C 1
ATOM 840 O O . ASN A 1 109 ? 15.564 7.741 13.457 1.00 95.50 109 ASN A O 1
ATOM 844 N N . ASP A 1 110 ? 14.943 6.597 11.624 1.00 95.56 110 ASP A N 1
ATOM 845 C CA . ASP A 1 110 ? 15.139 7.681 10.657 1.00 95.56 110 ASP A CA 1
ATOM 846 C C . ASP A 1 110 ? 13.825 7.996 9.909 1.00 95.56 110 ASP A C 1
ATOM 848 O O . ASP A 1 110 ? 12.721 7.757 10.402 1.00 95.56 110 ASP A O 1
ATOM 852 N N . TYR A 1 111 ? 13.925 8.631 8.748 1.00 94.88 111 TYR A N 1
ATOM 853 C CA . TYR A 1 111 ? 12.797 9.037 7.930 1.00 94.88 111 TYR A CA 1
ATOM 854 C C . TYR A 1 111 ? 12.109 7.844 7.260 1.00 94.88 111 TYR A C 1
ATOM 856 O O . TYR A 1 111 ? 12.698 7.173 6.413 1.00 94.88 111 TYR A O 1
ATOM 864 N N . ASP A 1 112 ? 10.823 7.666 7.568 1.00 97.19 112 ASP A N 1
ATOM 865 C CA . ASP A 1 112 ? 9.952 6.667 6.954 1.00 97.19 112 ASP A CA 1
ATOM 866 C C . ASP A 1 112 ? 8.631 7.308 6.511 1.00 97.19 112 ASP A C 1
ATOM 868 O O . ASP A 1 112 ? 7.990 8.041 7.271 1.00 97.19 112 ASP A O 1
ATOM 872 N N . ILE A 1 113 ? 8.190 7.011 5.290 1.00 97.38 113 ILE A N 1
ATOM 873 C CA . ILE A 1 113 ? 6.900 7.466 4.762 1.00 97.38 113 ILE A CA 1
ATOM 874 C C . ILE A 1 113 ? 6.165 6.311 4.106 1.00 97.38 113 ILE A C 1
ATOM 876 O O . ILE A 1 113 ? 6.671 5.708 3.169 1.00 97.38 113 ILE A O 1
ATOM 880 N N . GLY A 1 114 ? 4.928 6.062 4.542 1.00 97.88 114 GLY A N 1
ATOM 881 C CA . GLY A 1 114 ? 3.990 5.181 3.846 1.00 97.88 114 GLY A CA 1
ATOM 882 C C . GLY A 1 114 ? 3.254 5.905 2.717 1.00 97.88 114 GLY A C 1
ATOM 883 O O . GLY A 1 114 ? 2.713 6.994 2.919 1.00 97.88 114 GLY A O 1
ATOM 884 N N . HIS A 1 115 ? 3.195 5.281 1.542 1.00 98.25 115 HIS A N 1
ATOM 885 C CA . HIS A 1 115 ? 2.557 5.836 0.342 1.00 98.25 115 HIS A CA 1
ATOM 886 C C . HIS A 1 115 ? 1.304 5.073 -0.091 1.00 98.25 115 HIS A C 1
ATOM 888 O O . HIS A 1 115 ? 0.356 5.681 -0.590 1.00 98.25 115 HIS A O 1
ATOM 894 N N . SER A 1 116 ? 1.267 3.755 0.116 1.00 98.62 116 SER A N 1
ATOM 895 C CA . SER A 1 116 ? 0.153 2.919 -0.335 1.00 98.62 116 SER A CA 1
ATOM 896 C C . SER A 1 116 ? -0.213 1.843 0.670 1.00 98.62 116 SER A C 1
ATOM 898 O O . SER A 1 116 ? 0.629 1.392 1.445 1.00 98.62 116 SER A O 1
ATOM 900 N N . ILE A 1 117 ? -1.478 1.430 0.625 1.00 98.19 117 ILE A N 1
ATOM 901 C CA . ILE A 1 117 ? -2.057 0.389 1.468 1.00 98.19 117 ILE A CA 1
ATOM 902 C C . ILE A 1 117 ? -3.005 -0.483 0.639 1.00 98.19 117 ILE A C 1
ATOM 904 O O . ILE A 1 117 ? -3.802 0.040 -0.142 1.00 98.19 117 ILE A O 1
ATOM 908 N N . ALA A 1 118 ? -2.965 -1.798 0.839 1.00 98.19 118 ALA A N 1
ATOM 909 C CA . ALA A 1 118 ? -3.973 -2.726 0.327 1.00 98.19 118 ALA A CA 1
ATOM 910 C C . ALA A 1 118 ? -4.265 -3.835 1.341 1.00 98.19 118 ALA A C 1
ATOM 912 O O . ALA A 1 118 ? -3.502 -4.055 2.280 1.00 98.19 118 ALA A O 1
ATOM 913 N N . LEU A 1 119 ? -5.385 -4.528 1.142 1.00 97.50 119 LEU A N 1
ATOM 914 C CA . LEU A 1 119 ? -5.801 -5.654 1.971 1.00 97.50 119 LEU A CA 1
ATOM 915 C C . LEU A 1 119 ? -5.806 -6.931 1.140 1.00 97.50 119 LEU A C 1
ATOM 917 O O . LEU A 1 119 ? -6.285 -6.914 0.003 1.00 97.50 119 LEU A O 1
ATOM 921 N N . ASP A 1 120 ? -5.327 -8.031 1.713 1.00 96.56 120 ASP A N 1
ATOM 922 C CA . ASP A 1 120 ? -5.561 -9.352 1.131 1.00 96.56 120 ASP A CA 1
ATOM 923 C C . ASP A 1 120 ? -6.969 -9.880 1.473 1.00 96.56 120 ASP A C 1
ATOM 925 O O . ASP A 1 120 ? -7.747 -9.271 2.213 1.00 96.56 120 ASP A O 1
ATOM 929 N N . THR A 1 121 ? -7.318 -11.046 0.929 1.00 95.31 121 THR A N 1
ATOM 930 C CA . THR A 1 121 ? -8.624 -11.688 1.159 1.00 95.31 121 THR A CA 1
ATOM 931 C C . THR A 1 121 ? -8.827 -12.188 2.592 1.00 95.31 121 THR A C 1
ATOM 933 O O . THR A 1 121 ? -9.966 -12.448 2.982 1.00 95.31 121 THR A O 1
ATOM 936 N N . SER A 1 122 ? -7.754 -12.304 3.379 1.00 95.88 122 SER A N 1
ATOM 937 C CA . SER A 1 122 ? -7.792 -12.640 4.808 1.00 95.88 122 SER A CA 1
ATOM 938 C C . SER A 1 122 ? -7.891 -11.394 5.697 1.00 95.88 122 SER A C 1
ATOM 940 O O . SER A 1 122 ? -8.039 -11.521 6.912 1.00 95.88 122 SER A O 1
ATOM 942 N N . GLY A 1 123 ? -7.837 -10.197 5.106 1.00 95.62 123 GLY A N 1
ATOM 943 C CA . GLY A 1 123 ? -7.851 -8.924 5.815 1.00 95.62 123 GLY A CA 1
ATOM 944 C C . GLY A 1 123 ? -6.494 -8.513 6.385 1.00 95.62 123 GLY A C 1
ATOM 945 O O . GLY A 1 123 ? -6.459 -7.589 7.195 1.00 95.62 123 GLY A O 1
ATOM 946 N N . ASN A 1 124 ? -5.390 -9.160 5.990 1.00 98.06 124 ASN A N 1
ATOM 947 C CA . ASN A 1 124 ? -4.054 -8.676 6.334 1.00 98.06 124 ASN A CA 1
ATOM 948 C C . ASN A 1 124 ? -3.759 -7.388 5.566 1.00 98.06 124 ASN A C 1
ATOM 950 O O . ASN A 1 124 ? -4.189 -7.212 4.423 1.00 98.06 124 ASN A O 1
ATOM 954 N N . VAL A 1 125 ? -3.010 -6.497 6.202 1.00 98.38 125 VAL A N 1
ATOM 955 C CA . VAL A 1 125 ? -2.750 -5.143 5.726 1.00 98.38 125 VAL A CA 1
ATOM 956 C C . VAL A 1 125 ? -1.355 -5.070 5.132 1.00 98.38 125 VAL A C 1
ATOM 958 O O . VAL A 1 125 ? -0.377 -5.251 5.849 1.00 98.38 125 VAL A O 1
ATOM 961 N N . TYR A 1 126 ? -1.258 -4.756 3.846 1.00 98.75 126 TYR A N 1
ATOM 962 C CA . TYR A 1 126 ? 0.009 -4.488 3.176 1.00 98.75 126 TYR A CA 1
ATOM 963 C C . TYR A 1 126 ? 0.222 -2.990 3.049 1.00 98.75 126 TYR A C 1
ATOM 965 O O . TYR A 1 126 ? -0.686 -2.279 2.622 1.00 98.75 126 TYR A O 1
ATOM 973 N N . VAL A 1 127 ? 1.420 -2.520 3.382 1.00 98.69 127 VAL A N 1
ATOM 974 C CA . VAL A 1 127 ? 1.840 -1.121 3.268 1.00 98.69 127 VAL A CA 1
ATOM 975 C C . VAL A 1 127 ? 3.169 -1.068 2.525 1.00 98.69 127 VAL A C 1
ATOM 977 O O . VAL A 1 127 ? 4.038 -1.907 2.754 1.00 98.69 127 VAL A O 1
ATOM 980 N N . THR A 1 128 ? 3.332 -0.078 1.649 1.00 98.81 128 THR A N 1
ATOM 981 C CA . THR A 1 128 ? 4.617 0.233 1.010 1.00 98.81 128 THR A CA 1
ATOM 982 C C . THR A 1 128 ? 4.930 1.712 1.127 1.00 98.81 128 THR A C 1
ATOM 984 O O . THR A 1 128 ? 4.034 2.539 1.348 1.00 98.81 128 THR A O 1
ATOM 987 N N . GLY A 1 129 ? 6.200 2.043 0.955 1.00 98.44 129 GLY A N 1
ATOM 988 C CA . GLY A 1 129 ? 6.672 3.404 1.039 1.00 98.44 129 GLY A CA 1
ATOM 989 C C . GLY A 1 129 ? 8.174 3.512 0.850 1.00 98.44 129 GLY A C 1
ATOM 990 O O . GLY A 1 129 ? 8.788 2.639 0.238 1.00 98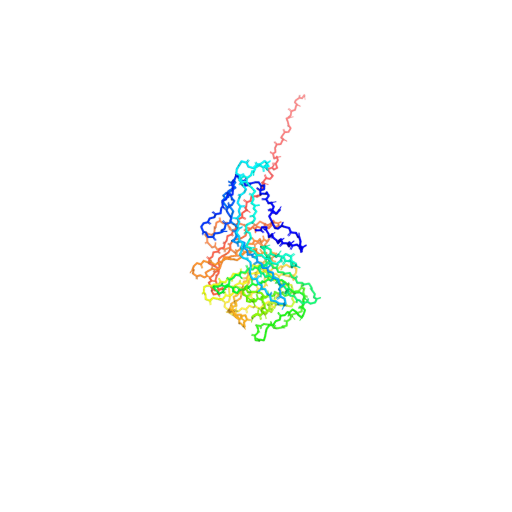.44 129 GLY A O 1
ATOM 991 N N . GLN A 1 130 ? 8.742 4.581 1.397 1.00 97.62 130 GLN A N 1
ATOM 992 C CA . GLN A 1 130 ? 10.178 4.838 1.455 1.00 97.62 130 GLN A CA 1
ATOM 993 C C . GLN A 1 130 ? 10.654 4.762 2.908 1.00 97.62 130 GLN A C 1
ATOM 995 O O . GLN A 1 130 ? 9.977 5.266 3.809 1.00 97.62 130 GLN A O 1
ATOM 1000 N N . THR A 1 131 ? 11.831 4.185 3.123 1.00 97.81 131 THR A N 1
ATOM 1001 C CA . THR A 1 131 ? 12.546 4.193 4.403 1.00 97.81 131 THR A CA 1
ATOM 1002 C C . THR A 1 131 ? 14.010 4.572 4.201 1.00 97.81 131 THR A C 1
ATOM 1004 O O . THR A 1 131 ? 14.667 4.077 3.290 1.00 97.81 131 THR A O 1
ATOM 1007 N N . VAL A 1 132 ? 14.527 5.459 5.050 1.00 96.56 132 VAL A N 1
ATOM 1008 C CA . VAL A 1 132 ? 15.970 5.744 5.206 1.00 96.56 132 VAL A CA 1
ATOM 1009 C C . VAL A 1 132 ? 16.512 5.066 6.478 1.00 96.56 132 VAL A C 1
ATOM 1011 O O . VAL A 1 132 ? 17.698 5.137 6.804 1.00 96.56 132 VAL A O 1
ATOM 1014 N N . SER A 1 133 ? 15.641 4.378 7.214 1.00 96.38 133 SER A N 1
ATOM 1015 C CA . SER A 1 133 ? 15.969 3.717 8.465 1.00 96.38 133 SER A CA 1
ATOM 1016 C C . SER A 1 133 ? 16.678 2.393 8.203 1.00 96.38 133 SER A C 1
ATOM 1018 O O . SER A 1 133 ? 16.054 1.430 7.781 1.00 96.38 133 SER A O 1
ATOM 1020 N N . SER A 1 134 ? 17.966 2.292 8.541 1.00 93.75 134 SER A N 1
ATOM 1021 C CA . SER A 1 134 ? 18.704 1.012 8.474 1.00 93.75 134 SER A CA 1
ATOM 1022 C C . SER A 1 134 ? 18.181 -0.067 9.440 1.00 93.75 134 SER A C 1
ATOM 1024 O O . SER A 1 134 ? 18.527 -1.241 9.317 1.00 93.75 134 SER A O 1
ATOM 1026 N N . ASP A 1 135 ? 17.367 0.337 10.412 1.00 95.44 135 ASP A N 1
ATOM 1027 C CA . ASP A 1 135 ? 16.725 -0.496 11.422 1.00 95.44 135 ASP A CA 1
ATOM 1028 C C . ASP A 1 135 ? 15.205 -0.596 11.229 1.00 95.44 135 ASP A C 1
ATOM 1030 O O . ASP A 1 135 ? 14.492 -0.965 12.166 1.00 95.44 135 ASP A O 1
ATOM 1034 N N . PHE A 1 136 ? 14.701 -0.286 10.027 1.00 97.88 136 PHE A N 1
ATOM 1035 C CA . PHE A 1 136 ? 13.303 -0.529 9.692 1.00 97.88 136 PHE A CA 1
ATOM 1036 C C . PHE A 1 136 ? 12.945 -1.994 9.997 1.00 97.88 136 PHE A C 1
ATOM 1038 O O . PHE A 1 136 ? 13.726 -2.902 9.679 1.00 97.88 136 PHE A O 1
ATOM 1045 N N . PRO A 1 137 ? 11.789 -2.264 10.628 1.00 97.75 137 PRO A N 1
ATOM 1046 C CA . PRO A 1 137 ? 11.453 -3.608 11.068 1.00 97.75 137 PRO A CA 1
ATOM 1047 C C . PRO A 1 137 ? 11.271 -4.545 9.870 1.00 97.75 137 PRO A C 1
ATOM 1049 O O . PRO A 1 137 ? 10.368 -4.368 9.051 1.00 97.75 137 PRO A O 1
ATOM 1052 N N . THR A 1 138 ? 12.105 -5.581 9.801 1.00 98.19 138 THR A N 1
ATOM 1053 C CA . THR A 1 138 ? 12.011 -6.682 8.833 1.00 98.19 138 THR A CA 1
ATOM 1054 C C . THR A 1 138 ? 11.693 -8.000 9.533 1.00 98.19 138 THR A C 1
ATOM 1056 O O . THR A 1 138 ? 11.786 -8.120 10.759 1.00 98.19 138 THR A O 1
ATOM 1059 N N . THR A 1 139 ? 11.276 -9.004 8.767 1.00 98.25 139 THR A N 1
ATOM 1060 C CA . THR A 1 139 ? 10.974 -10.344 9.289 1.00 98.25 139 THR A CA 1
ATOM 1061 C C . THR A 1 139 ? 12.018 -11.366 8.861 1.00 98.25 139 THR A C 1
ATOM 1063 O O . THR A 1 139 ? 12.645 -11.248 7.811 1.00 98.25 139 THR A O 1
ATOM 1066 N N . ALA A 1 140 ? 12.196 -12.419 9.661 1.00 97.62 140 ALA A N 1
ATOM 1067 C CA . ALA A 1 140 ? 13.094 -13.512 9.301 1.00 97.62 140 ALA A CA 1
ATOM 1068 C C . ALA A 1 140 ? 12.647 -14.176 7.986 1.00 97.62 140 ALA A C 1
ATOM 1070 O O . ALA A 1 140 ? 11.482 -14.535 7.841 1.00 97.62 140 ALA A O 1
ATOM 1071 N N . GLY A 1 141 ? 13.584 -14.359 7.053 1.00 96.94 141 GLY A N 1
ATOM 1072 C CA . GLY A 1 141 ? 13.303 -14.944 5.738 1.00 96.94 141 GLY A CA 1
ATOM 1073 C C . GLY A 1 141 ? 12.735 -13.968 4.705 1.00 96.94 141 GLY A C 1
ATOM 1074 O O . GLY A 1 141 ? 12.409 -14.410 3.608 1.00 96.94 141 GLY A O 1
ATOM 1075 N N . ALA A 1 142 ? 12.632 -12.675 5.032 1.00 98.38 142 ALA A N 1
ATOM 1076 C CA . ALA A 1 142 ? 12.303 -11.637 4.062 1.00 98.38 142 ALA A CA 1
ATOM 1077 C C . ALA A 1 142 ? 13.293 -11.617 2.886 1.00 98.38 142 ALA A C 1
ATOM 1079 O O . ALA A 1 142 ? 14.449 -12.022 3.037 1.00 98.38 142 ALA A O 1
ATOM 1080 N N . TYR A 1 143 ? 12.827 -11.121 1.737 1.00 98.44 143 TYR A N 1
ATOM 1081 C CA . TYR A 1 143 ? 13.617 -11.000 0.512 1.00 98.44 143 TYR A CA 1
ATOM 1082 C C . TYR A 1 143 ? 14.918 -10.220 0.745 1.00 98.44 143 TYR A C 1
ATOM 1084 O O . TYR A 1 143 ? 15.990 -10.681 0.354 1.00 98.44 143 TYR A O 1
ATOM 1092 N N . ASP A 1 144 ? 14.821 -9.089 1.442 1.00 97.69 144 ASP A N 1
ATOM 1093 C CA . ASP A 1 144 ? 15.957 -8.320 1.929 1.00 97.69 144 ASP A CA 1
ATOM 1094 C C . ASP A 1 144 ? 15.696 -7.803 3.351 1.00 97.69 144 ASP A C 1
ATOM 1096 O O . ASP A 1 144 ? 14.652 -7.221 3.664 1.00 97.69 144 ASP A O 1
ATOM 1100 N N . THR A 1 145 ? 16.671 -8.028 4.227 1.00 96.94 145 THR A N 1
ATOM 1101 C CA . THR A 1 145 ? 16.637 -7.632 5.642 1.00 96.94 145 THR A CA 1
ATOM 1102 C C . THR A 1 145 ? 17.543 -6.442 5.956 1.00 96.94 145 THR A C 1
ATOM 1104 O O . THR A 1 145 ? 17.608 -6.024 7.112 1.00 96.94 145 THR A O 1
ATOM 1107 N N . SER A 1 146 ? 18.254 -5.907 4.963 1.00 92.88 146 SER A N 1
ATOM 1108 C CA . SER A 1 146 ? 19.207 -4.807 5.114 1.00 92.88 146 SER A CA 1
ATOM 1109 C C . SER A 1 146 ? 18.949 -3.701 4.101 1.00 92.88 146 SER A C 1
ATOM 1111 O O . SER A 1 146 ? 18.776 -3.971 2.924 1.00 92.88 146 SER A O 1
ATOM 1113 N N . MET A 1 147 ? 18.995 -2.449 4.553 1.00 89.88 147 MET A N 1
ATOM 1114 C CA . MET A 1 147 ? 18.946 -1.300 3.650 1.00 89.88 147 MET A CA 1
ATOM 1115 C C . MET A 1 147 ? 20.209 -1.250 2.776 1.00 89.88 147 MET A C 1
ATOM 1117 O O . MET A 1 147 ? 21.327 -1.358 3.293 1.00 89.88 147 MET A O 1
ATOM 1121 N N . ASN A 1 148 ? 20.053 -1.010 1.475 1.00 86.44 148 ASN A N 1
ATOM 1122 C CA . ASN A 1 148 ? 21.117 -1.104 0.468 1.00 86.44 148 ASN A CA 1
ATOM 1123 C C . ASN A 1 148 ? 22.025 0.135 0.359 1.00 86.44 148 ASN A C 1
ATOM 1125 O O . ASN A 1 148 ? 22.810 0.243 -0.582 1.00 86.44 148 ASN A O 1
ATOM 1129 N N . LEU A 1 149 ? 22.013 0.997 1.387 1.00 74.81 149 LEU A N 1
ATOM 1130 C CA . LEU A 1 149 ? 22.739 2.271 1.482 1.00 74.81 149 LEU A CA 1
ATOM 1131 C C . LEU A 1 149 ? 22.309 3.263 0.386 1.00 74.81 149 LEU A C 1
ATOM 1133 O O . LEU A 1 149 ? 22.469 3.014 -0.799 1.00 74.81 149 LEU A O 1
ATOM 1137 N N . GLY A 1 150 ? 21.834 4.449 0.759 1.00 79.38 150 GLY A N 1
ATOM 1138 C CA . GLY A 1 150 ? 21.365 5.407 -0.240 1.00 79.38 150 GLY A CA 1
ATOM 1139 C C . GLY A 1 150 ? 20.485 6.495 0.350 1.00 79.38 150 GLY A C 1
ATOM 1140 O O . GLY A 1 150 ? 20.537 6.766 1.549 1.00 79.38 150 GLY A O 1
ATOM 1141 N N . ALA A 1 151 ? 19.683 7.125 -0.507 1.00 86.50 151 ALA A N 1
ATOM 1142 C CA . ALA A 1 151 ? 18.711 8.144 -0.103 1.00 86.50 151 ALA A CA 1
ATOM 1143 C C . ALA A 1 151 ? 17.362 7.539 0.344 1.00 86.50 151 ALA A C 1
ATOM 1145 O O . ALA A 1 151 ? 16.403 8.278 0.571 1.00 86.50 151 ALA A O 1
ATOM 1146 N N . GLY A 1 152 ? 17.301 6.213 0.475 1.00 92.12 152 GLY A N 1
ATOM 1147 C CA . GLY A 1 152 ? 16.180 5.439 0.992 1.00 92.12 152 GLY A CA 1
ATOM 1148 C C . GLY A 1 152 ? 15.814 4.289 0.062 1.00 92.12 152 GLY A C 1
ATOM 1149 O O . GLY A 1 152 ? 15.956 4.425 -1.151 1.00 92.12 152 GLY A O 1
ATOM 1150 N N . ASP A 1 153 ? 15.330 3.202 0.657 1.00 97.25 153 ASP A N 1
ATOM 1151 C CA . ASP A 1 153 ? 14.842 2.008 -0.031 1.00 97.25 153 ASP A CA 1
ATOM 1152 C C . ASP A 1 153 ? 13.312 1.942 0.031 1.00 97.25 153 ASP A C 1
ATOM 1154 O O . ASP A 1 153 ? 12.658 2.560 0.885 1.00 97.25 153 ASP A O 1
ATOM 1158 N N . VAL A 1 154 ? 12.727 1.110 -0.829 1.00 98.44 154 VAL A N 1
ATOM 1159 C CA . VAL A 1 154 ? 11.330 0.705 -0.689 1.00 98.44 154 VAL A CA 1
ATOM 1160 C C . VAL A 1 154 ? 11.210 -0.220 0.516 1.00 98.44 154 VAL A C 1
ATOM 1162 O O . VAL A 1 154 ? 11.996 -1.155 0.658 1.00 98.44 154 VAL A O 1
ATOM 1165 N N . PHE A 1 155 ? 10.181 -0.033 1.342 1.00 98.62 155 PHE A N 1
ATOM 1166 C CA . PHE A 1 155 ? 9.724 -1.094 2.242 1.00 98.62 155 PHE A CA 1
ATOM 1167 C C . PHE A 1 155 ? 8.413 -1.695 1.741 1.00 98.62 155 PHE A C 1
ATOM 1169 O O . PHE A 1 155 ? 7.573 -1.001 1.159 1.00 98.62 155 PHE A O 1
ATOM 1176 N N . ILE A 1 156 ? 8.212 -2.981 2.010 1.00 98.81 156 ILE A N 1
ATOM 1177 C CA . ILE A 1 156 ? 6.911 -3.642 1.911 1.00 98.81 156 ILE A CA 1
ATOM 1178 C C . ILE A 1 156 ? 6.680 -4.372 3.227 1.00 98.81 156 ILE A C 1
ATOM 1180 O O . ILE A 1 156 ? 7.497 -5.202 3.618 1.00 98.81 156 ILE A O 1
ATOM 1184 N N . SER A 1 157 ? 5.566 -4.087 3.897 1.00 98.81 157 SER A N 1
ATOM 1185 C CA . SER A 1 157 ? 5.208 -4.697 5.179 1.00 98.81 157 SER A CA 1
ATOM 1186 C C . SER A 1 157 ? 3.788 -5.238 5.152 1.00 98.81 157 SER A C 1
ATOM 1188 O O . SER A 1 157 ? 2.877 -4.567 4.680 1.00 98.81 157 SER A O 1
ATOM 1190 N N . LYS A 1 158 ? 3.601 -6.431 5.708 1.00 98.69 158 LYS A N 1
ATOM 1191 C CA . LYS A 1 158 ? 2.332 -7.126 5.922 1.00 98.69 158 LYS A CA 1
ATOM 1192 C C . LYS A 1 158 ? 2.064 -7.206 7.419 1.00 98.69 158 LYS A C 1
ATOM 1194 O O . LYS A 1 158 ? 2.825 -7.842 8.145 1.00 98.69 158 LYS A O 1
ATOM 1199 N N . LEU A 1 159 ? 0.976 -6.607 7.880 1.00 98.75 159 LEU A N 1
ATOM 1200 C CA . LEU A 1 159 ? 0.467 -6.745 9.242 1.00 98.75 159 LEU A CA 1
ATOM 1201 C C . LEU A 1 159 ? -0.793 -7.607 9.255 1.00 98.75 159 LEU A C 1
ATOM 1203 O O . LEU A 1 159 ? -1.498 -7.709 8.251 1.00 98.75 159 LEU A O 1
ATOM 1207 N N . ASP A 1 160 ? -1.110 -8.201 10.399 1.00 98.00 160 ASP A N 1
ATOM 1208 C CA . ASP A 1 160 ? -2.427 -8.798 10.604 1.00 98.00 160 ASP A CA 1
ATOM 1209 C C . ASP A 1 160 ? -3.534 -7.727 10.550 1.00 98.00 160 ASP A C 1
ATOM 1211 O O . ASP A 1 160 ? -3.298 -6.537 10.768 1.00 98.00 160 ASP A O 1
ATOM 1215 N N . GLY A 1 161 ? -4.779 -8.140 10.297 1.00 95.06 161 GLY A N 1
ATOM 1216 C CA . GLY A 1 161 ? -5.918 -7.212 10.218 1.00 95.06 161 GLY A CA 1
ATOM 1217 C C . GLY A 1 161 ? -6.209 -6.439 11.513 1.00 95.06 161 GLY A C 1
ATOM 1218 O O . GLY A 1 161 ? -6.900 -5.422 11.483 1.00 95.06 161 GLY A O 1
ATOM 1219 N N . GLY A 1 162 ? -5.678 -6.903 12.650 1.00 93.62 162 GLY A N 1
ATOM 1220 C CA . GLY A 1 162 ? -5.740 -6.207 13.936 1.00 93.62 162 GLY A CA 1
ATOM 1221 C C . GLY A 1 162 ? -4.613 -5.196 14.169 1.00 93.62 162 GLY A C 1
ATOM 1222 O O . GLY A 1 162 ? -4.636 -4.519 15.196 1.00 93.62 162 GLY A O 1
ATOM 1223 N N . LEU A 1 163 ? -3.636 -5.095 13.259 1.00 96.12 163 LEU A N 1
ATOM 1224 C CA . LEU A 1 163 ? -2.411 -4.298 13.405 1.00 96.12 163 LEU A CA 1
ATOM 1225 C C . LEU A 1 163 ? -1.606 -4.625 14.679 1.00 96.12 163 LEU A C 1
ATOM 1227 O O . LEU A 1 163 ? -0.903 -3.769 15.220 1.00 96.12 163 LEU A O 1
ATOM 1231 N N . THR A 1 164 ? -1.724 -5.854 15.181 1.00 95.38 164 THR A N 1
ATOM 1232 C CA . THR A 1 164 ? -1.064 -6.331 16.403 1.00 95.38 164 THR A CA 1
ATOM 1233 C C . THR A 1 164 ? 0.256 -7.044 16.134 1.00 95.38 164 THR A C 1
ATOM 1235 O O . THR A 1 164 ? 1.074 -7.166 17.044 1.00 95.38 164 THR A O 1
ATOM 1238 N N . SER A 1 165 ? 0.468 -7.527 14.909 1.00 97.38 165 SER A N 1
ATOM 1239 C CA . SER A 1 165 ? 1.623 -8.338 14.527 1.00 97.38 165 SER A CA 1
ATOM 1240 C C . SER A 1 165 ? 2.115 -7.979 13.128 1.00 97.38 165 SER A C 1
ATOM 1242 O O . SER A 1 165 ? 1.340 -7.949 12.174 1.00 97.38 165 SER A O 1
ATOM 1244 N N . LEU A 1 166 ? 3.426 -7.770 12.999 1.00 98.38 166 LEU A N 1
ATOM 1245 C CA . LEU A 1 166 ? 4.110 -7.699 11.710 1.00 98.38 166 LEU A CA 1
ATOM 1246 C C . LEU A 1 166 ? 4.359 -9.130 11.214 1.00 98.38 166 LEU A C 1
ATOM 1248 O O . LEU A 1 166 ? 5.149 -9.861 11.808 1.00 98.38 166 LEU A O 1
ATOM 1252 N N . LEU A 1 167 ? 3.642 -9.539 10.169 1.00 98.62 167 LEU A N 1
ATOM 1253 C CA . LEU A 1 167 ? 3.651 -10.904 9.637 1.00 98.62 167 LEU A CA 1
ATOM 1254 C C . LEU A 1 167 ? 4.785 -11.127 8.634 1.00 98.62 167 LEU A C 1
ATOM 1256 O O . LEU A 1 167 ? 5.424 -12.173 8.664 1.00 98.62 167 LEU A O 1
ATOM 1260 N N . ALA A 1 168 ? 5.040 -10.140 7.774 1.00 98.69 168 ALA A N 1
ATOM 1261 C CA . ALA A 1 168 ? 6.155 -10.132 6.833 1.00 98.69 168 ALA A CA 1
ATOM 1262 C C . ALA A 1 168 ? 6.626 -8.692 6.612 1.00 98.69 168 ALA A C 1
ATOM 1264 O O . ALA A 1 168 ? 5.808 -7.774 6.626 1.00 98.69 168 ALA A O 1
ATOM 1265 N N . SER A 1 169 ? 7.921 -8.463 6.418 1.00 98.81 169 SER A N 1
ATOM 1266 C CA . SER A 1 169 ? 8.442 -7.136 6.089 1.00 98.81 169 SER A CA 1
ATOM 1267 C C . SER A 1 169 ? 9.833 -7.215 5.478 1.00 98.81 169 SER A C 1
ATOM 1269 O O . SER A 1 169 ? 10.701 -7.897 6.026 1.00 98.81 169 SER A O 1
ATOM 1271 N N . THR A 1 170 ? 10.033 -6.516 4.364 1.00 98.75 170 THR A N 1
ATOM 1272 C CA . THR A 1 170 ? 11.257 -6.545 3.552 1.00 98.75 170 THR A CA 1
ATOM 1273 C C . THR A 1 170 ? 11.634 -5.150 3.068 1.00 98.75 170 THR A C 1
ATOM 1275 O O . THR A 1 170 ? 10.758 -4.299 2.884 1.00 98.75 170 THR A O 1
ATOM 1278 N N . TYR A 1 171 ? 12.920 -4.9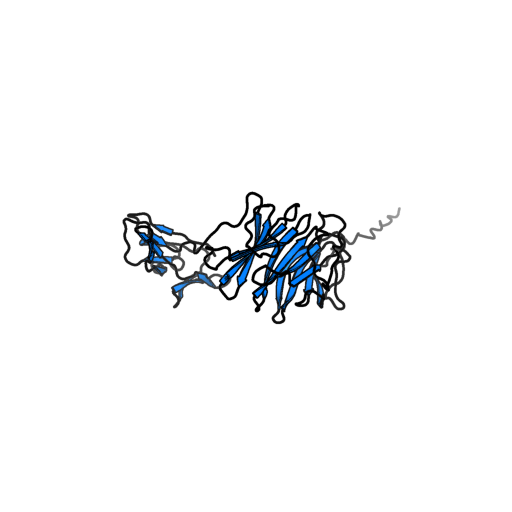55 2.786 1.00 98.62 171 TYR A N 1
ATOM 1279 C CA . TYR A 1 171 ? 13.374 -3.902 1.877 1.00 98.62 171 TYR A CA 1
ATOM 1280 C C . TYR A 1 171 ? 13.266 -4.362 0.415 1.00 98.62 171 TYR A C 1
ATOM 1282 O O . TYR A 1 171 ? 13.163 -5.561 0.128 1.00 98.62 171 TYR A O 1
ATOM 1290 N N . LEU A 1 172 ? 13.293 -3.400 -0.502 1.00 98.25 172 LEU A N 1
ATOM 1291 C CA . LEU A 1 172 ? 13.499 -3.580 -1.935 1.00 98.25 172 LEU A CA 1
ATOM 1292 C C . LEU A 1 172 ? 14.167 -2.307 -2.482 1.00 98.25 172 LEU A C 1
ATOM 1294 O O . LEU A 1 172 ? 13.586 -1.229 -2.423 1.00 98.25 172 LEU A O 1
ATOM 1298 N N . GLY A 1 173 ? 15.377 -2.405 -3.022 1.00 96.62 173 GLY A N 1
ATOM 1299 C CA . GLY A 1 173 ? 16.099 -1.223 -3.489 1.00 96.62 173 GLY A CA 1
ATOM 1300 C C . GLY A 1 173 ? 17.500 -1.537 -3.987 1.00 96.62 173 GLY A C 1
ATOM 1301 O O . GLY A 1 173 ? 17.954 -2.681 -3.934 1.00 96.62 173 GLY A O 1
ATOM 1302 N N . GLY A 1 174 ? 18.160 -0.515 -4.518 1.00 94.94 174 GLY A N 1
ATOM 1303 C CA . GLY A 1 174 ? 19.566 -0.522 -4.892 1.00 94.94 174 GLY A CA 1
ATOM 1304 C C . GLY A 1 174 ? 20.368 0.504 -4.087 1.00 94.94 174 GLY A C 1
ATOM 1305 O O . GLY A 1 174 ? 19.967 0.936 -3.020 1.00 94.94 174 GLY A O 1
ATOM 1306 N N . HIS A 1 175 ? 21.531 0.908 -4.597 1.00 92.88 175 HIS A N 1
ATOM 1307 C CA . HIS A 1 175 ? 22.468 1.769 -3.857 1.00 92.88 175 HIS A CA 1
ATOM 1308 C C . HIS A 1 175 ? 22.147 3.278 -3.941 1.00 92.88 175 HIS A C 1
ATOM 1310 O O . HIS A 1 175 ? 23.041 4.118 -3.794 1.00 92.88 175 HIS A O 1
ATOM 1316 N N . SER A 1 176 ? 20.938 3.672 -4.341 1.00 93.50 176 SER A N 1
ATOM 1317 C CA . SER A 1 176 ? 20.576 5.079 -4.564 1.00 93.50 176 SER A CA 1
ATOM 1318 C C . SER A 1 176 ? 19.198 5.396 -3.983 1.00 93.50 176 SER A C 1
ATOM 1320 O O . SER A 1 176 ? 18.975 5.116 -2.812 1.00 93.50 176 SER A O 1
ATOM 1322 N N . PHE A 1 177 ? 18.349 6.139 -4.691 1.00 94.06 177 PHE A N 1
ATOM 1323 C CA . PHE A 1 177 ? 17.030 6.520 -4.193 1.00 94.06 177 PHE A CA 1
ATOM 1324 C C . PHE A 1 177 ? 15.986 5.568 -4.757 1.00 94.06 177 PHE A C 1
ATOM 1326 O O . PHE A 1 177 ? 15.857 5.490 -5.978 1.00 94.06 177 PHE A O 1
ATOM 1333 N N . ASP A 1 178 ? 15.216 4.926 -3.886 1.00 96.88 178 ASP A N 1
ATOM 1334 C CA . ASP A 1 178 ? 14.127 4.036 -4.257 1.00 96.88 178 ASP A CA 1
ATOM 1335 C C . ASP A 1 178 ? 12.904 4.295 -3.365 1.00 96.88 178 ASP A C 1
ATOM 1337 O O . ASP A 1 178 ? 13.009 4.412 -2.144 1.00 96.88 178 ASP A O 1
ATOM 1341 N N . ALA A 1 179 ? 11.717 4.404 -3.965 1.00 97.62 179 ALA A N 1
ATOM 1342 C CA . ALA A 1 179 ? 10.483 4.656 -3.221 1.00 97.62 179 ALA A CA 1
ATOM 1343 C C . ALA A 1 179 ? 9.295 3.906 -3.827 1.00 97.62 179 ALA A C 1
ATOM 1345 O O . ALA A 1 179 ? 8.980 4.077 -5.005 1.00 97.62 179 ALA A O 1
ATOM 1346 N N . GLY A 1 180 ? 8.602 3.105 -3.011 1.00 98.38 180 GLY A N 1
ATOM 1347 C CA . GLY A 1 180 ? 7.355 2.449 -3.400 1.00 98.38 180 GLY A CA 1
ATOM 1348 C C . GLY A 1 180 ? 6.204 3.442 -3.327 1.00 98.38 180 GLY A C 1
ATOM 1349 O O . GLY A 1 180 ? 5.963 4.026 -2.275 1.00 98.38 180 GLY A O 1
ATOM 1350 N N . ILE A 1 181 ? 5.479 3.636 -4.427 1.00 98.62 181 ILE A N 1
ATOM 1351 C CA . ILE A 1 181 ? 4.423 4.656 -4.533 1.00 98.62 181 ILE A CA 1
ATOM 1352 C C . ILE A 1 181 ? 3.031 4.033 -4.465 1.00 98.62 181 ILE A C 1
ATOM 1354 O O . ILE A 1 181 ? 2.118 4.592 -3.857 1.00 98.62 181 ILE A O 1
ATOM 1358 N N . SER A 1 182 ? 2.847 2.868 -5.079 1.00 98.81 182 SER A N 1
ATOM 1359 C CA . SER A 1 182 ? 1.551 2.200 -5.156 1.00 98.81 182 SER A CA 1
ATOM 1360 C C . SER A 1 182 ? 1.723 0.691 -5.058 1.00 98.81 182 SER A C 1
ATOM 1362 O O . SER A 1 182 ? 2.679 0.146 -5.606 1.00 98.81 182 SER A O 1
ATOM 1364 N N . LEU A 1 183 ? 0.797 0.010 -4.379 1.00 98.75 183 LEU A N 1
ATOM 1365 C CA . LEU A 1 183 ? 0.778 -1.448 -4.325 1.00 98.75 183 LEU A CA 1
ATOM 1366 C C . LEU A 1 183 ?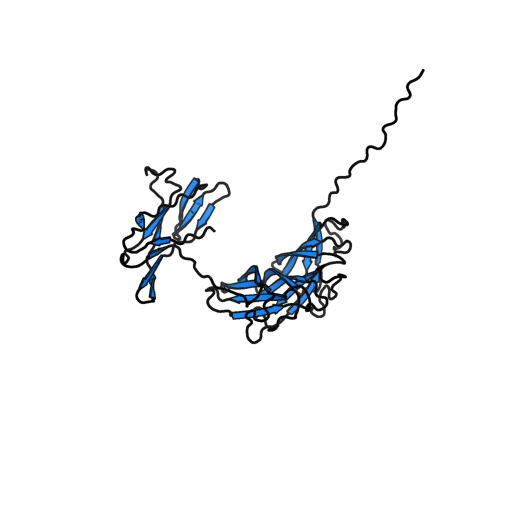 -0.613 -2.018 -4.598 1.00 98.75 183 LEU A C 1
ATOM 1368 O O . LEU A 1 183 ? -1.635 -1.390 -4.320 1.00 98.75 183 LEU A O 1
ATOM 1372 N N . THR A 1 184 ? -0.646 -3.241 -5.110 1.00 98.56 184 THR A N 1
ATOM 1373 C CA . THR A 1 184 ? -1.862 -4.037 -5.281 1.00 98.56 184 THR A CA 1
ATOM 1374 C C . THR A 1 184 ? -1.553 -5.520 -5.079 1.00 98.56 184 THR A C 1
ATOM 1376 O O . THR A 1 184 ? -0.392 -5.922 -5.077 1.00 98.56 184 THR A O 1
ATOM 1379 N N . ILE A 1 185 ? -2.582 -6.334 -4.855 1.00 98.38 185 ILE A N 1
ATOM 1380 C CA . ILE A 1 185 ? -2.445 -7.756 -4.522 1.00 98.38 185 ILE A CA 1
ATOM 1381 C C . ILE A 1 185 ? -3.310 -8.552 -5.495 1.00 98.38 185 ILE A C 1
ATOM 1383 O O . ILE A 1 185 ? -4.481 -8.218 -5.697 1.00 98.38 185 ILE A O 1
ATOM 1387 N N . ASP A 1 186 ? -2.741 -9.587 -6.110 1.00 96.88 186 ASP A N 1
ATOM 1388 C CA . ASP A 1 186 ? -3.496 -10.469 -6.998 1.00 96.88 186 ASP A CA 1
ATOM 1389 C C . ASP A 1 186 ? -4.339 -11.497 -6.220 1.00 96.88 186 ASP A C 1
ATOM 1391 O O . ASP A 1 186 ? -4.254 -11.651 -5.000 1.00 96.88 186 ASP A O 1
ATOM 1395 N N . THR A 1 187 ? -5.176 -12.249 -6.933 1.00 94.50 187 THR A N 1
ATOM 1396 C CA . THR A 1 187 ? -6.029 -13.279 -6.316 1.00 94.50 187 THR A CA 1
ATOM 1397 C C . THR A 1 187 ? -5.258 -14.478 -5.760 1.00 94.50 187 THR A C 1
ATOM 1399 O O . THR A 1 187 ? -5.839 -15.275 -5.026 1.00 94.50 187 THR A O 1
ATOM 1402 N N . SER A 1 188 ? -3.984 -14.631 -6.125 1.00 95.44 188 SER A N 1
ATOM 1403 C CA . SER A 1 188 ? -3.079 -15.662 -5.606 1.00 95.44 188 SER A CA 1
ATOM 1404 C C . SER A 1 188 ? -2.320 -15.187 -4.361 1.00 95.44 188 SER A C 1
ATOM 1406 O O . SER A 1 188 ? -1.616 -15.984 -3.745 1.00 95.44 188 SER A O 1
ATOM 1408 N N . GLY A 1 189 ? -2.470 -13.915 -3.979 1.00 96.75 189 GLY A N 1
ATOM 1409 C CA . GLY A 1 189 ? -1.774 -13.293 -2.860 1.00 96.75 189 GLY A CA 1
ATOM 1410 C C . GLY A 1 189 ? -0.394 -12.731 -3.207 1.00 96.75 189 GLY A C 1
ATOM 1411 O O . GLY A 1 189 ? 0.324 -12.355 -2.286 1.00 96.75 189 GLY A O 1
ATOM 1412 N N . ASN A 1 190 ? -0.003 -12.660 -4.484 1.00 98.38 190 ASN A N 1
ATOM 1413 C CA . ASN A 1 190 ? 1.240 -11.989 -4.871 1.00 98.38 190 ASN A CA 1
ATOM 1414 C C . ASN A 1 190 ? 1.070 -10.473 -4.770 1.00 98.38 190 ASN A C 1
ATOM 1416 O O . ASN A 1 190 ? 0.017 -9.927 -5.111 1.00 98.38 190 ASN A O 1
ATOM 1420 N N . VAL A 1 191 ? 2.128 -9.797 -4.341 1.00 98.69 191 VAL A N 1
ATOM 1421 C CA . VAL A 1 191 ? 2.144 -8.354 -4.108 1.00 98.69 191 VAL A CA 1
ATOM 1422 C C . VAL A 1 191 ? 2.853 -7.675 -5.264 1.00 98.69 191 VAL A C 1
ATOM 1424 O O . VAL A 1 191 ? 4.016 -7.959 -5.534 1.00 98.69 191 VAL A O 1
ATOM 1427 N N . TYR A 1 192 ? 2.168 -6.751 -5.923 1.00 98.75 192 TYR A N 1
ATOM 1428 C CA . TYR A 1 192 ? 2.744 -5.903 -6.954 1.00 98.75 192 TYR A CA 1
ATOM 1429 C C . TYR A 1 192 ? 3.000 -4.538 -6.351 1.00 98.75 192 TYR A C 1
ATOM 1431 O O . TYR A 1 192 ? 2.068 -3.896 -5.867 1.00 98.75 192 TYR A O 1
ATOM 1439 N N . VAL A 1 193 ? 4.245 -4.090 -6.403 1.00 98.81 193 VAL A N 1
ATOM 1440 C CA . VAL A 1 193 ? 4.652 -2.750 -5.997 1.00 98.81 193 VAL A CA 1
ATOM 1441 C C . VAL A 1 193 ? 5.175 -2.023 -7.216 1.00 98.81 193 VAL A C 1
ATOM 1443 O O . VAL A 1 193 ? 5.984 -2.551 -7.976 1.00 98.81 193 VAL A O 1
ATOM 1446 N N . MET A 1 194 ? 4.695 -0.803 -7.392 1.00 98.50 194 MET A N 1
ATOM 1447 C CA . MET A 1 194 ? 5.223 0.143 -8.353 1.00 98.50 194 MET A CA 1
ATOM 1448 C C . MET A 1 194 ? 5.778 1.338 -7.600 1.00 98.50 194 MET A C 1
ATOM 1450 O O . MET A 1 194 ? 5.205 1.801 -6.604 1.00 98.50 194 MET A O 1
ATOM 1454 N N . GLY A 1 195 ? 6.889 1.846 -8.099 1.00 98.06 195 GLY A N 1
ATOM 1455 C CA . GLY A 1 195 ? 7.521 3.015 -7.539 1.00 98.06 195 GLY A CA 1
ATOM 1456 C C . GLY A 1 195 ? 8.515 3.628 -8.496 1.00 98.06 195 GLY A C 1
ATOM 1457 O O . GLY A 1 195 ? 8.464 3.387 -9.700 1.00 98.06 195 GLY A O 1
ATOM 1458 N N . VAL A 1 196 ? 9.406 4.428 -7.935 1.00 96.88 196 VAL A N 1
ATOM 1459 C CA . VAL A 1 196 ? 10.470 5.105 -8.669 1.00 96.88 196 VAL A CA 1
ATOM 1460 C C 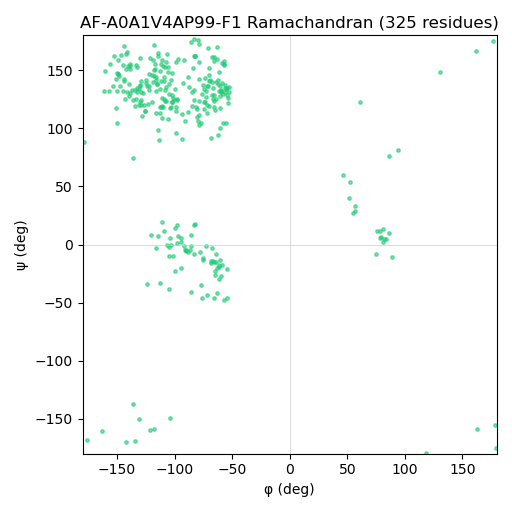. VAL A 1 196 ? 11.827 4.671 -8.148 1.00 96.88 196 VAL A C 1
ATOM 1462 O O . VAL A 1 196 ? 11.979 4.410 -6.952 1.00 96.88 196 VAL A O 1
ATOM 1465 N N . THR A 1 197 ? 12.798 4.598 -9.050 1.00 96.31 197 THR A N 1
ATOM 1466 C CA . THR A 1 197 ? 14.167 4.190 -8.749 1.00 96.31 197 THR A CA 1
ATOM 1467 C C . THR A 1 197 ? 15.172 5.043 -9.512 1.00 96.31 197 THR A C 1
ATOM 1469 O O . THR A 1 197 ? 15.100 5.201 -10.729 1.00 96.31 197 THR A O 1
ATOM 1472 N N . GLY A 1 198 ? 16.129 5.604 -8.778 1.00 94.56 198 GLY A N 1
ATOM 1473 C CA . GLY A 1 198 ? 17.351 6.207 -9.315 1.00 94.56 198 GLY A CA 1
ATOM 1474 C C . GLY A 1 198 ? 18.544 5.250 -9.249 1.00 94.56 198 GLY A C 1
ATOM 1475 O O . GLY A 1 198 ? 19.694 5.692 -9.277 1.00 94.56 198 GLY A O 1
ATOM 1476 N N . SER A 1 199 ? 18.290 3.954 -9.060 1.00 94.38 199 SER A N 1
ATOM 1477 C CA . SER A 1 199 ? 19.301 2.944 -8.768 1.00 94.38 199 SER A CA 1
ATOM 1478 C C . SER A 1 199 ? 19.561 2.058 -9.986 1.00 94.38 199 SER A C 1
ATOM 1480 O O . SER A 1 199 ? 18.813 1.131 -10.273 1.00 94.38 199 SER A O 1
ATOM 1482 N N . SER A 1 200 ? 20.720 2.223 -10.630 1.00 91.50 200 SER A N 1
ATOM 1483 C CA . SER A 1 200 ? 21.197 1.270 -11.659 1.00 91.50 200 SER A CA 1
ATOM 1484 C C . SER A 1 200 ? 21.367 -0.171 -11.150 1.00 91.50 200 SER A C 1
ATOM 1486 O O . SER A 1 200 ? 21.451 -1.109 -11.938 1.00 91.50 200 SER A O 1
ATOM 1488 N N . SER A 1 201 ? 21.440 -0.352 -9.828 1.00 93.75 201 SER A N 1
ATOM 1489 C CA . SER A 1 201 ? 21.519 -1.652 -9.163 1.00 93.75 201 SER A CA 1
ATOM 1490 C C . SER A 1 201 ? 20.176 -2.127 -8.603 1.00 93.75 201 SER A C 1
ATOM 1492 O O . SER A 1 201 ? 20.181 -3.007 -7.743 1.00 93.75 201 SER A O 1
ATOM 1494 N N . PHE A 1 202 ? 19.056 -1.510 -8.991 1.00 96.56 202 PHE A N 1
ATOM 1495 C CA . PHE A 1 202 ? 17.742 -1.937 -8.526 1.00 96.56 202 PHE A CA 1
ATOM 1496 C C . PHE A 1 202 ? 17.494 -3.410 -8.908 1.00 96.56 202 PHE A C 1
ATOM 1498 O O . PHE A 1 202 ? 17.857 -3.817 -10.019 1.00 96.56 202 PHE A O 1
ATOM 1505 N N . PRO A 1 203 ? 16.901 -4.238 -8.029 1.00 96.81 203 PRO A N 1
ATOM 1506 C CA . PRO A 1 203 ? 16.708 -5.652 -8.319 1.00 96.81 203 PRO A CA 1
ATOM 1507 C C . PRO A 1 203 ? 15.747 -5.869 -9.493 1.00 96.81 203 PRO A C 1
ATOM 1509 O O . PRO A 1 203 ? 14.557 -5.578 -9.389 1.00 96.81 203 PRO A O 1
ATOM 1512 N N . ILE A 1 204 ? 16.251 -6.442 -10.588 1.00 97.19 204 ILE A N 1
ATOM 1513 C CA . ILE A 1 204 ? 15.461 -6.890 -11.745 1.00 97.19 204 ILE A CA 1
ATOM 1514 C C . ILE A 1 204 ? 15.565 -8.401 -11.937 1.00 97.19 204 ILE A C 1
ATOM 1516 O O . ILE A 1 204 ? 16.532 -9.041 -11.516 1.00 97.19 204 ILE A O 1
ATOM 1520 N N . THR A 1 205 ? 14.559 -8.996 -12.573 1.00 97.50 205 THR A N 1
ATOM 1521 C CA . THR A 1 205 ? 14.533 -10.441 -12.841 1.00 97.50 205 THR A CA 1
ATOM 1522 C C . THR A 1 205 ? 14.895 -10.755 -14.285 1.00 97.50 205 THR A C 1
ATOM 1524 O O . THR A 1 205 ? 14.563 -10.011 -15.206 1.00 97.50 205 THR A O 1
ATOM 1527 N N . ALA A 1 206 ? 15.534 -11.902 -14.513 1.00 95.69 206 ALA A N 1
ATOM 1528 C CA . ALA A 1 206 ? 15.853 -12.351 -15.864 1.00 95.69 206 ALA A CA 1
ATOM 1529 C C . ALA A 1 206 ? 14.582 -12.514 -16.719 1.00 95.69 206 ALA A C 1
ATOM 1531 O O . ALA A 1 206 ? 13.61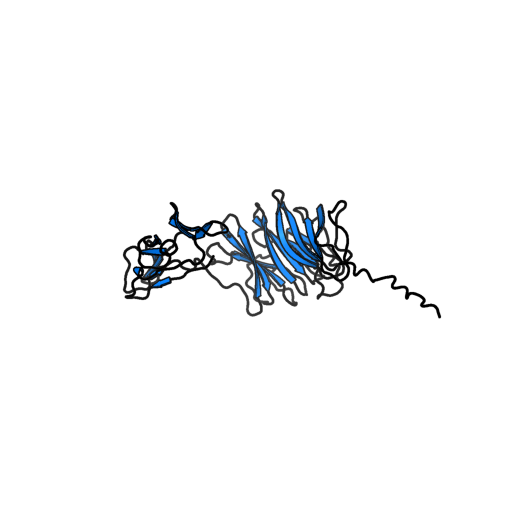8 -13.146 -16.295 1.00 95.69 206 ALA A O 1
ATOM 1532 N N . GLY A 1 207 ? 14.610 -11.980 -17.943 1.00 94.94 207 GLY A N 1
ATOM 1533 C CA . GLY A 1 207 ? 13.479 -12.039 -18.873 1.00 94.94 207 GLY A CA 1
ATOM 1534 C C . GLY A 1 207 ? 12.416 -10.958 -18.666 1.00 94.94 207 GLY A C 1
ATOM 1535 O O . GLY A 1 207 ? 11.403 -11.003 -19.360 1.00 94.94 207 GLY A O 1
ATOM 1536 N N . ALA A 1 208 ? 12.641 -10.008 -17.755 1.00 97.69 208 ALA A N 1
ATOM 1537 C CA . ALA A 1 208 ? 11.806 -8.822 -17.606 1.00 97.69 208 ALA A CA 1
ATOM 1538 C C . ALA A 1 208 ? 11.715 -8.001 -18.904 1.00 97.69 208 ALA A C 1
ATOM 1540 O O . ALA A 1 208 ? 12.576 -8.111 -19.781 1.00 97.69 208 ALA A O 1
ATOM 1541 N N . TYR A 1 209 ? 10.660 -7.190 -19.007 1.00 97.88 209 TYR A N 1
ATOM 1542 C CA . TYR A 1 209 ? 10.399 -6.322 -20.153 1.00 97.88 209 TYR A CA 1
ATOM 1543 C C . TYR A 1 209 ? 11.569 -5.369 -20.414 1.00 97.88 209 TYR A C 1
ATOM 1545 O O . TYR A 1 209 ? 12.039 -5.281 -21.549 1.00 97.88 209 TYR A O 1
ATOM 1553 N N . ASP A 1 210 ? 12.049 -4.720 -19.356 1.00 96.19 210 ASP A N 1
ATOM 1554 C CA . ASP A 1 210 ? 13.247 -3.898 -19.363 1.00 96.19 210 ASP A CA 1
ATOM 1555 C C . ASP A 1 210 ? 14.134 -4.240 -18.159 1.00 96.19 210 ASP A C 1
ATOM 1557 O O . ASP A 1 210 ? 13.674 -4.347 -17.018 1.00 96.19 210 ASP A O 1
ATOM 1561 N N . ILE A 1 211 ? 15.418 -4.443 -18.446 1.00 93.69 211 ILE A N 1
ATOM 1562 C CA . ILE A 1 211 ? 16.463 -4.828 -17.492 1.00 93.69 211 ILE A CA 1
ATOM 1563 C C . ILE A 1 211 ? 17.541 -3.750 -17.345 1.00 93.69 211 ILE A C 1
ATOM 1565 O O . ILE A 1 211 ? 18.476 -3.943 -16.565 1.00 93.69 211 ILE A O 1
ATOM 1569 N N . SER A 1 212 ? 17.455 -2.656 -18.103 1.00 87.88 212 SER A N 1
ATOM 1570 C CA . SER A 1 212 ? 18.356 -1.514 -17.994 1.00 87.88 212 SER A CA 1
ATOM 1571 C C . SER A 1 212 ? 17.630 -0.331 -17.377 1.00 87.88 212 SER A C 1
ATOM 1573 O O . SER A 1 212 ? 16.531 0.022 -17.781 1.00 87.88 212 SER A O 1
ATOM 1575 N N . TRP A 1 213 ? 18.284 0.289 -16.400 1.00 86.19 213 TRP A N 1
ATOM 1576 C CA . TRP A 1 213 ? 17.946 1.639 -15.980 1.00 86.19 213 TRP A CA 1
ATOM 1577 C C . TRP A 1 213 ? 18.469 2.593 -17.056 1.00 86.19 213 TRP A C 1
ATOM 1579 O O . TRP A 1 213 ? 19.678 2.599 -17.323 1.00 86.19 213 TRP A O 1
ATOM 1589 N N . ASN A 1 214 ? 17.567 3.314 -17.719 1.00 83.19 214 ASN A N 1
ATOM 1590 C CA . ASN A 1 214 ? 17.871 4.049 -18.954 1.00 83.19 214 ASN A CA 1
ATOM 1591 C C . ASN A 1 214 ? 18.309 5.496 -18.683 1.00 83.19 214 ASN A C 1
ATOM 1593 O O . ASN A 1 214 ? 18.756 6.206 -19.577 1.00 83.19 214 ASN A O 1
ATOM 1597 N N . SER A 1 215 ? 18.272 5.913 -17.422 1.00 81.56 215 SER A N 1
ATOM 1598 C CA . SER A 1 215 ? 18.651 7.253 -17.000 1.00 81.56 215 SER A CA 1
ATOM 1599 C C . SER A 1 215 ? 20.169 7.452 -16.811 1.00 81.56 215 SER A C 1
ATOM 1601 O O . SER A 1 215 ? 20.972 6.521 -16.696 1.00 81.56 215 SER A O 1
ATOM 1603 N N . PHE A 1 216 ? 20.585 8.722 -16.786 1.00 79.12 216 PHE A N 1
ATOM 1604 C CA . PHE A 1 216 ? 21.986 9.152 -16.700 1.00 79.12 216 PHE A CA 1
ATOM 1605 C C . PHE A 1 216 ? 22.406 9.674 -15.315 1.00 79.12 216 PHE A C 1
ATOM 1607 O O . PHE A 1 216 ? 23.595 9.923 -15.090 1.00 79.12 216 PHE A O 1
ATOM 1614 N N . ASP A 1 217 ? 21.462 9.888 -14.395 1.00 83.06 217 ASP A N 1
ATOM 1615 C CA . ASP A 1 217 ? 21.705 10.478 -13.072 1.00 83.06 217 ASP A CA 1
ATOM 1616 C C . ASP A 1 217 ? 20.738 9.881 -12.047 1.00 83.06 217 ASP A C 1
ATOM 1618 O O . ASP A 1 217 ? 19.549 9.764 -12.305 1.00 83.06 217 ASP A O 1
ATOM 1622 N N . TYR A 1 218 ? 21.227 9.534 -10.856 1.00 78.94 218 TYR A N 1
ATOM 1623 C CA . TYR A 1 218 ? 20.411 8.955 -9.782 1.00 78.94 218 TYR A CA 1
ATOM 1624 C C . TYR A 1 218 ? 19.265 9.872 -9.313 1.00 78.94 218 TYR A C 1
ATOM 1626 O O . TYR A 1 218 ? 18.384 9.446 -8.569 1.00 78.94 218 TYR A O 1
ATOM 1634 N N . ARG A 1 219 ? 19.292 11.152 -9.701 1.00 83.50 219 ARG A N 1
ATOM 1635 C CA . ARG A 1 219 ? 18.215 12.131 -9.479 1.00 83.50 219 ARG A CA 1
ATOM 1636 C C . ARG A 1 219 ? 17.101 12.077 -10.521 1.00 83.50 219 ARG A C 1
ATOM 1638 O O . ARG A 1 219 ? 16.113 12.778 -10.337 1.00 83.50 219 ARG A O 1
ATOM 1645 N N . VAL A 1 220 ? 17.296 11.301 -11.580 1.00 85.88 220 VAL A N 1
ATOM 1646 C CA . VAL A 1 220 ? 16.400 11.156 -12.722 1.00 85.88 220 VAL A CA 1
ATOM 1647 C C . VAL A 1 220 ? 15.863 9.726 -12.684 1.00 85.88 220 VAL A C 1
ATOM 1649 O O . VAL A 1 220 ? 16.553 8.808 -13.131 1.00 85.88 220 VAL A O 1
ATOM 1652 N N . PRO A 1 221 ? 14.728 9.487 -12.008 1.00 91.19 221 PRO A N 1
ATOM 1653 C CA . PRO A 1 221 ? 14.286 8.134 -11.728 1.00 91.19 221 PRO A CA 1
ATOM 1654 C C . PRO A 1 221 ? 13.515 7.524 -12.899 1.00 91.19 221 PRO A C 1
ATOM 1656 O O . PRO A 1 221 ? 12.802 8.236 -13.600 1.00 91.19 221 PRO A O 1
ATOM 1659 N N . ASP A 1 222 ? 13.585 6.198 -13.002 1.00 95.12 222 ASP A N 1
ATOM 1660 C CA . ASP A 1 222 ? 12.665 5.392 -13.807 1.00 95.12 222 ASP A CA 1
ATOM 1661 C C . ASP A 1 222 ? 11.551 4.822 -12.928 1.00 95.12 222 ASP A C 1
ATOM 1663 O O . ASP A 1 222 ? 11.712 4.653 -11.711 1.00 95.12 222 ASP A O 1
ATOM 1667 N N . VAL A 1 223 ? 10.435 4.436 -13.549 1.00 97.62 223 VAL A N 1
ATOM 1668 C CA . VAL A 1 223 ? 9.436 3.608 -12.871 1.00 97.62 223 VAL A CA 1
ATOM 1669 C C . VAL A 1 223 ? 9.950 2.175 -12.789 1.00 97.62 223 VAL A C 1
ATOM 1671 O O . VAL A 1 223 ? 10.447 1.626 -13.770 1.00 97.62 223 VAL A O 1
ATOM 1674 N N . PHE A 1 224 ? 9.769 1.531 -11.638 1.00 98.44 224 PHE A N 1
ATOM 1675 C CA . PHE A 1 224 ? 9.883 0.078 -11.526 1.00 98.44 224 PHE A CA 1
ATOM 1676 C C . PHE A 1 224 ? 8.513 -0.549 -11.271 1.00 98.44 224 PHE A C 1
ATOM 1678 O O . PHE A 1 224 ? 7.622 0.063 -10.670 1.00 98.44 224 PHE A O 1
ATOM 1685 N N . VAL A 1 225 ? 8.362 -1.805 -11.681 1.00 98.75 225 VAL A N 1
ATOM 1686 C CA . VAL A 1 225 ? 7.250 -2.669 -11.277 1.00 98.75 225 VAL A CA 1
ATOM 1687 C C . VAL A 1 225 ? 7.828 -3.989 -10.796 1.00 98.75 225 VAL A C 1
ATOM 1689 O O . VAL A 1 225 ? 8.502 -4.675 -11.560 1.00 98.75 225 VAL A O 1
ATOM 1692 N N . SER A 1 226 ? 7.523 -4.354 -9.554 1.00 98.81 226 SER A N 1
ATOM 1693 C CA . SER A 1 226 ? 8.007 -5.566 -8.891 1.00 98.81 226 SER A CA 1
ATOM 1694 C C . SER A 1 226 ? 6.845 -6.409 -8.386 1.00 98.81 226 SER A C 1
ATOM 1696 O O . SER A 1 226 ? 5.914 -5.889 -7.781 1.00 98.81 226 SER A O 1
ATOM 1698 N N . LYS A 1 227 ? 6.919 -7.721 -8.596 1.00 98.75 227 LYS A N 1
ATOM 1699 C CA . LYS A 1 227 ? 5.997 -8.745 -8.099 1.00 98.75 227 LYS A CA 1
ATOM 1700 C C . LYS A 1 227 ? 6.730 -9.603 -7.073 1.00 98.75 227 LYS A C 1
ATOM 1702 O O . LYS A 1 227 ? 7.706 -10.266 -7.420 1.00 98.75 227 LYS A O 1
ATOM 1707 N N . LEU A 1 228 ? 6.254 -9.616 -5.836 1.00 98.81 228 LEU A N 1
ATOM 1708 C CA . LEU A 1 228 ? 6.735 -10.474 -4.754 1.00 98.81 228 LEU A CA 1
ATOM 1709 C C . LEU A 1 228 ? 5.680 -11.521 -4.390 1.00 98.81 228 LEU A C 1
ATOM 1711 O O . LEU A 1 228 ? 4.490 -11.342 -4.660 1.00 98.81 228 LEU A O 1
ATOM 1715 N N . ASP A 1 229 ? 6.104 -12.611 -3.759 1.00 98.62 229 ASP A N 1
ATOM 1716 C CA . ASP A 1 229 ? 5.179 -13.548 -3.123 1.00 98.62 229 ASP A CA 1
ATOM 1717 C C . ASP A 1 229 ? 4.478 -12.916 -1.903 1.00 98.62 229 ASP A C 1
ATOM 1719 O O . ASP A 1 229 ? 4.924 -11.921 -1.332 1.00 98.62 229 ASP A O 1
ATOM 1723 N N . GLY A 1 230 ? 3.357 -13.503 -1.476 1.00 97.44 230 GLY A N 1
ATOM 1724 C CA . GLY A 1 230 ? 2.549 -12.969 -0.371 1.00 97.44 230 GLY A CA 1
ATOM 1725 C C . GLY A 1 230 ? 3.230 -12.977 1.002 1.00 97.44 230 GLY A C 1
ATOM 1726 O O . GLY A 1 230 ? 2.758 -12.295 1.915 1.00 97.44 230 GLY A O 1
ATOM 1727 N N . GLU A 1 231 ? 4.329 -13.719 1.143 1.00 98.06 231 GLU A N 1
ATOM 1728 C CA . GLU A 1 231 ? 5.160 -13.786 2.350 1.00 98.06 231 GLU A CA 1
ATOM 1729 C C . GLU A 1 231 ? 6.401 -12.878 2.264 1.00 98.06 231 GLU A C 1
ATOM 1731 O O . GLU A 1 231 ? 7.177 -12.814 3.214 1.00 98.06 231 GLU A O 1
ATOM 1736 N N . LEU A 1 232 ? 6.564 -12.137 1.158 1.00 98.69 232 LEU A N 1
ATOM 1737 C CA . LEU A 1 232 ? 7.650 -11.179 0.922 1.00 98.69 232 LEU A CA 1
ATOM 1738 C C . LEU A 1 232 ? 9.052 -11.800 1.040 1.00 98.69 232 LEU A C 1
ATOM 1740 O O . LEU A 1 232 ? 9.999 -11.140 1.467 1.00 98.69 232 LEU A O 1
ATOM 1744 N N . THR A 1 233 ? 9.184 -13.072 0.668 1.00 98.62 233 THR A N 1
ATOM 1745 C CA . THR A 1 233 ? 10.438 -13.840 0.709 1.00 98.62 233 THR A CA 1
ATOM 1746 C C . THR A 1 233 ? 11.113 -13.922 -0.656 1.00 98.62 233 THR A C 1
ATOM 1748 O O . THR A 1 233 ? 12.319 -14.147 -0.747 1.00 98.62 233 THR A O 1
ATOM 1751 N N . THR A 1 234 ? 10.346 -13.742 -1.735 1.00 98.56 234 THR A N 1
ATOM 1752 C CA . THR A 1 234 ? 10.805 -13.968 -3.106 1.00 98.56 234 THR A CA 1
ATOM 1753 C C . THR A 1 234 ? 10.351 -12.844 -4.029 1.00 98.56 234 THR A C 1
ATOM 1755 O O . THR A 1 234 ? 9.155 -12.609 -4.192 1.00 98.56 234 THR A O 1
ATOM 1758 N N . LEU A 1 235 ? 11.306 -12.210 -4.714 1.00 98.69 235 LEU A N 1
ATOM 1759 C CA . LEU A 1 235 ? 11.035 -11.365 -5.875 1.00 98.69 235 LEU A CA 1
ATOM 1760 C C . LEU A 1 235 ? 10.766 -12.260 -7.095 1.00 98.69 235 LEU A C 1
ATOM 1762 O O . LEU A 1 235 ? 11.685 -12.863 -7.647 1.00 98.69 235 LEU A O 1
ATOM 1766 N N . ILE A 1 236 ? 9.496 -12.380 -7.480 1.00 98.69 236 ILE A N 1
ATOM 1767 C CA . ILE A 1 236 ? 9.019 -13.257 -8.561 1.00 98.69 236 ILE A CA 1
ATOM 1768 C C . ILE A 1 236 ? 9.339 -12.653 -9.931 1.00 98.69 236 ILE A C 1
ATOM 1770 O O . ILE A 1 236 ? 9.803 -13.362 -10.822 1.00 98.69 236 ILE A O 1
ATOM 1774 N N . ALA A 1 237 ? 9.071 -11.358 -10.099 1.00 98.62 237 ALA A N 1
ATOM 1775 C CA . ALA A 1 237 ? 9.345 -10.613 -11.323 1.00 98.62 237 ALA A CA 1
ATOM 1776 C C . ALA A 1 237 ? 9.646 -9.149 -10.983 1.00 98.62 237 ALA A C 1
ATOM 1778 O O . ALA A 1 237 ? 9.082 -8.614 -10.033 1.00 98.62 237 ALA A O 1
ATOM 1779 N N . SER A 1 238 ? 10.517 -8.492 -11.740 1.00 98.69 238 SER A N 1
ATOM 1780 C CA . SER A 1 238 ? 10.807 -7.064 -11.596 1.00 98.69 238 SER A CA 1
ATOM 1781 C C . SER A 1 238 ? 11.364 -6.492 -12.893 1.00 98.69 238 SER A C 1
ATOM 1783 O O . SER A 1 238 ? 12.262 -7.096 -13.485 1.00 98.69 238 SER A O 1
ATOM 1785 N N . THR A 1 239 ? 10.819 -5.354 -13.320 1.00 98.62 239 THR A N 1
ATOM 1786 C CA . THR A 1 239 ? 11.146 -4.657 -14.572 1.00 98.62 239 THR A CA 1
ATOM 1787 C C . THR A 1 239 ? 11.230 -3.151 -14.356 1.00 98.62 239 THR A C 1
ATOM 1789 O O . THR A 1 239 ? 10.525 -2.608 -13.499 1.00 98.62 239 THR A O 1
ATOM 1792 N N . PHE A 1 240 ? 12.006 -2.471 -15.198 1.00 98.06 240 PHE A N 1
ATOM 1793 C CA . PHE A 1 240 ? 11.884 -1.025 -15.390 1.00 98.06 240 PHE A CA 1
ATOM 1794 C C . PHE A 1 240 ? 10.765 -0.683 -16.387 1.00 98.06 240 PHE A C 1
ATOM 1796 O O . PHE A 1 240 ? 10.286 -1.541 -17.141 1.00 98.06 240 PHE A O 1
ATOM 1803 N N . LEU A 1 241 ? 10.335 0.577 -16.355 1.00 97.19 241 LEU A N 1
ATOM 1804 C CA . LEU A 1 241 ? 9.461 1.229 -17.322 1.00 97.19 241 LEU A CA 1
ATOM 1805 C C . LEU A 1 241 ? 9.804 2.728 -17.356 1.00 97.19 241 LEU A C 1
ATOM 1807 O O . LEU A 1 241 ? 9.416 3.480 -16.466 1.00 97.19 241 LEU A O 1
ATOM 1811 N N . GLY A 1 242 ? 10.498 3.167 -18.396 1.00 94.25 242 GLY A N 1
ATOM 1812 C CA . GLY A 1 242 ? 10.959 4.548 -18.513 1.00 94.25 242 GLY A CA 1
ATOM 1813 C C . GLY A 1 242 ? 11.740 4.773 -19.799 1.00 94.25 242 GLY A C 1
ATOM 1814 O O . GLY A 1 242 ? 11.820 3.876 -20.644 1.00 94.25 242 GLY A O 1
ATOM 1815 N N . GLY A 1 243 ? 12.276 5.973 -19.943 1.00 92.12 243 GLY A N 1
ATOM 1816 C CA . GLY A 1 243 ? 13.219 6.369 -20.978 1.00 92.12 243 GLY A CA 1
ATOM 1817 C C . GLY A 1 243 ? 14.418 7.098 -20.373 1.00 92.12 243 GLY A C 1
ATOM 1818 O O . GLY A 1 243 ? 14.820 6.855 -19.244 1.00 92.12 243 GLY A O 1
ATOM 1819 N N . ASP A 1 244 ? 14.998 8.005 -21.141 1.00 89.94 244 ASP A N 1
ATOM 1820 C CA . ASP A 1 244 ? 16.276 8.648 -20.830 1.00 89.94 244 ASP A CA 1
ATOM 1821 C C . ASP A 1 244 ? 16.191 9.787 -19.770 1.00 89.94 244 ASP A C 1
ATOM 1823 O O . ASP A 1 244 ? 17.218 10.357 -19.380 1.00 89.94 244 ASP A O 1
ATOM 1827 N N . PHE A 1 245 ? 14.987 10.179 -19.327 1.00 90.69 245 PHE A N 1
ATOM 1828 C CA . PHE A 1 245 ? 14.724 11.281 -18.379 1.00 90.69 245 PHE A CA 1
ATOM 1829 C C . PHE A 1 245 ? 13.704 10.894 -17.283 1.00 90.69 245 PHE A C 1
ATOM 1831 O O . PHE A 1 245 ? 13.411 9.725 -17.095 1.00 90.69 245 PHE A O 1
ATOM 1838 N N . ASP A 1 246 ? 13.202 11.864 -16.497 1.00 91.19 246 ASP A N 1
ATOM 1839 C CA . ASP A 1 246 ? 12.381 11.566 -15.320 1.00 91.19 246 ASP A CA 1
ATOM 1840 C C . ASP A 1 246 ? 11.053 10.884 -15.681 1.00 91.19 246 ASP A C 1
ATOM 1842 O O . ASP A 1 246 ? 10.217 11.433 -16.416 1.00 91.19 246 ASP A O 1
ATOM 1846 N N . ASP A 1 247 ? 10.828 9.733 -15.054 1.00 93.69 247 ASP A N 1
ATOM 1847 C CA . ASP A 1 247 ? 9.637 8.914 -15.196 1.00 93.69 247 ASP A CA 1
ATOM 1848 C C . ASP A 1 247 ? 9.056 8.578 -13.818 1.00 93.69 247 ASP A C 1
ATOM 1850 O O . ASP A 1 247 ? 9.607 7.822 -13.019 1.00 93.69 247 ASP A O 1
ATOM 1854 N N . TYR A 1 248 ? 7.895 9.163 -13.523 1.00 94.81 248 TYR A N 1
ATOM 1855 C CA . TYR A 1 248 ? 7.212 9.019 -12.240 1.00 94.81 248 TYR A CA 1
ATOM 1856 C C . TYR A 1 248 ? 5.966 8.157 -12.376 1.00 94.81 248 TYR A C 1
ATOM 1858 O O . TYR A 1 248 ? 5.047 8.494 -13.120 1.00 94.81 248 TYR A O 1
ATOM 1866 N N . GLY A 1 249 ? 5.882 7.085 -11.593 1.00 95.25 249 GLY A N 1
ATOM 1867 C CA . GLY A 1 249 ? 4.666 6.290 -11.452 1.00 95.25 249 GLY A CA 1
ATOM 1868 C C . GLY A 1 249 ? 3.759 6.827 -10.339 1.00 95.25 249 GLY A C 1
ATOM 1869 O O . GLY A 1 249 ? 4.238 7.304 -9.312 1.00 95.25 249 GLY A O 1
ATOM 1870 N N . TYR A 1 250 ? 2.438 6.746 -10.527 1.00 96.44 250 TYR A N 1
ATOM 1871 C CA . TYR A 1 250 ? 1.440 7.243 -9.565 1.00 96.44 250 TYR A CA 1
ATOM 1872 C C . TYR A 1 250 ? 0.429 6.196 -9.102 1.00 96.44 250 TYR A C 1
ATOM 1874 O O . TYR A 1 250 ? -0.017 6.243 -7.957 1.00 96.44 250 TYR A O 1
ATOM 1882 N N . SER A 1 251 ? 0.040 5.250 -9.959 1.00 97.81 251 SER A N 1
ATOM 1883 C CA . SER A 1 251 ? -0.880 4.181 -9.566 1.00 97.81 251 SER A CA 1
ATOM 1884 C C . SER A 1 251 ? -0.622 2.884 -10.324 1.00 97.81 251 SER A C 1
ATOM 1886 O O . SER A 1 251 ? -0.243 2.909 -11.496 1.00 97.81 251 SER A O 1
ATOM 1888 N N . ILE A 1 252 ? -0.849 1.762 -9.637 1.00 98.62 252 ILE A N 1
ATOM 1889 C CA . ILE A 1 252 ? -0.854 0.412 -10.201 1.00 98.62 252 ILE A CA 1
ATOM 1890 C C . ILE A 1 252 ? -2.230 -0.237 -10.014 1.00 98.62 252 ILE A C 1
ATOM 1892 O O . ILE A 1 252 ? -2.858 -0.100 -8.963 1.00 98.62 252 ILE A O 1
ATOM 1896 N N . ALA A 1 253 ? -2.703 -0.962 -11.025 1.00 98.44 253 ALA A N 1
ATOM 1897 C CA . ALA A 1 253 ? -3.922 -1.765 -10.951 1.00 98.44 253 ALA A CA 1
ATOM 1898 C C . ALA A 1 253 ? -3.790 -3.048 -11.778 1.00 98.44 253 ALA A C 1
ATOM 1900 O O . ALA A 1 253 ? -3.044 -3.085 -12.753 1.00 98.44 253 ALA A O 1
ATOM 1901 N N . LEU A 1 254 ? -4.547 -4.086 -11.421 1.00 98.38 254 LEU A N 1
ATOM 1902 C CA . LEU A 1 254 ? -4.581 -5.356 -12.151 1.00 98.38 254 LEU A CA 1
ATOM 1903 C C . LEU A 1 254 ? -5.918 -5.529 -12.878 1.00 98.38 254 LEU A C 1
ATOM 1905 O O . LEU A 1 254 ? -6.969 -5.160 -12.346 1.00 98.38 254 LEU A O 1
ATOM 1909 N N . ASP A 1 255 ? -5.903 -6.131 -14.071 1.00 97.50 255 ASP A N 1
ATOM 1910 C CA . ASP A 1 255 ? -7.123 -6.715 -14.641 1.00 97.50 255 ASP A CA 1
ATOM 1911 C C . ASP A 1 255 ? -7.359 -8.155 -14.158 1.00 97.50 255 ASP A C 1
ATOM 1913 O O . ASP A 1 255 ? -6.544 -8.765 -13.471 1.00 97.50 255 ASP A O 1
ATOM 1917 N N . THR A 1 256 ? -8.502 -8.727 -14.538 1.00 95.50 256 THR A N 1
ATOM 1918 C CA . THR A 1 256 ? -8.911 -10.087 -14.148 1.00 95.50 256 THR A CA 1
ATOM 1919 C C . THR A 1 256 ? -8.009 -11.199 -14.686 1.00 95.50 256 THR A C 1
ATOM 1921 O O . THR A 1 256 ? -8.194 -12.355 -14.313 1.00 95.50 256 THR A O 1
ATOM 1924 N N . ARG A 1 257 ? -7.062 -10.881 -15.577 1.00 95.38 257 ARG A N 1
ATOM 1925 C CA . ARG A 1 257 ? -6.056 -11.814 -16.099 1.00 95.38 257 ARG A CA 1
ATOM 1926 C C . ARG A 1 257 ? -4.676 -11.588 -15.467 1.00 95.38 257 ARG A C 1
ATOM 1928 O O . ARG A 1 257 ? -3.730 -12.212 -15.926 1.00 95.38 257 ARG A O 1
ATOM 1935 N N . GLY A 1 258 ? -4.559 -10.694 -14.482 1.00 95.75 258 GLY A N 1
ATOM 1936 C CA . GLY A 1 258 ? -3.292 -10.340 -13.836 1.00 95.75 258 GLY A CA 1
ATOM 1937 C C . GLY A 1 258 ? -2.447 -9.327 -14.610 1.00 95.75 258 GLY A C 1
ATOM 1938 O O . GLY A 1 258 ? -1.366 -8.968 -14.160 1.00 95.75 258 GLY A O 1
ATOM 1939 N N . ASN A 1 259 ? -2.916 -8.810 -15.756 1.00 98.38 259 ASN A N 1
ATOM 1940 C CA . ASN A 1 259 ? -2.129 -7.799 -16.463 1.00 98.38 259 ASN A CA 1
ATOM 1941 C C . ASN A 1 259 ? -2.073 -6.514 -15.643 1.00 98.38 259 ASN A C 1
ATOM 1943 O O . ASN A 1 259 ? -3.090 -6.073 -15.095 1.00 98.38 259 ASN A O 1
ATOM 1947 N N . VAL A 1 260 ? -0.902 -5.893 -15.644 1.00 98.69 260 VAL A N 1
ATOM 1948 C CA . VAL A 1 260 ? -0.570 -4.767 -14.782 1.00 98.69 260 VAL A CA 1
ATOM 194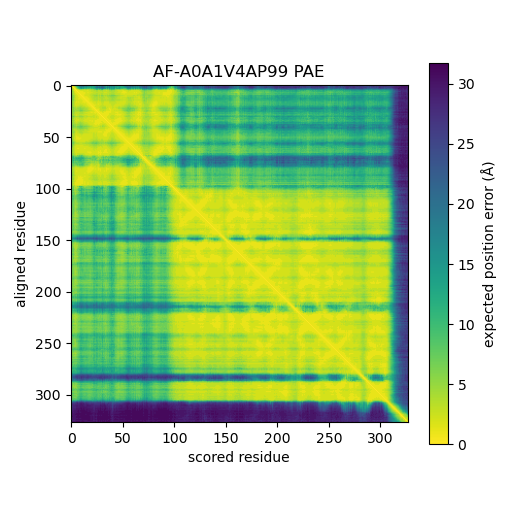9 C C . VAL A 1 260 ? -0.739 -3.467 -15.546 1.00 98.69 260 VAL A C 1
ATOM 1951 O O . VAL A 1 260 ? -0.144 -3.293 -16.602 1.00 98.69 260 VAL A O 1
ATOM 1954 N N . TYR A 1 261 ? -1.526 -2.544 -15.010 1.00 98.69 261 TYR A N 1
ATOM 1955 C CA . TYR A 1 261 ? -1.685 -1.192 -15.527 1.00 98.69 261 TYR A CA 1
ATOM 1956 C C . TYR A 1 261 ? -0.920 -0.234 -14.632 1.00 98.69 261 TYR A C 1
ATOM 1958 O O . TYR A 1 261 ? -1.112 -0.249 -13.418 1.00 98.69 261 TYR A O 1
ATOM 1966 N N . VAL A 1 262 ? -0.098 0.611 -15.241 1.00 98.50 262 VAL A N 1
ATOM 1967 C CA . VAL A 1 262 ? 0.667 1.659 -14.571 1.00 98.50 262 VAL A CA 1
ATOM 1968 C C . VAL A 1 262 ? 0.291 2.994 -15.187 1.00 98.50 262 VAL A C 1
ATOM 1970 O O . VAL A 1 262 ? 0.251 3.132 -16.411 1.00 98.50 262 VAL A O 1
ATOM 1973 N N . THR A 1 263 ? 0.016 3.978 -14.339 1.00 97.62 263 THR A N 1
ATOM 1974 C CA . THR A 1 263 ? -0.142 5.371 -14.757 1.00 97.62 263 THR A CA 1
ATOM 1975 C C . THR A 1 263 ? 0.932 6.230 -14.124 1.00 97.62 263 THR A C 1
ATOM 1977 O O . THR A 1 263 ? 1.410 5.939 -13.024 1.00 97.62 263 THR A O 1
ATOM 1980 N N . GLY A 1 264 ? 1.298 7.300 -14.815 1.00 95.81 264 GLY A N 1
ATOM 1981 C CA . GLY A 1 264 ? 2.382 8.156 -14.375 1.00 95.81 264 GLY A CA 1
ATOM 1982 C C . GLY A 1 264 ? 2.574 9.369 -15.263 1.00 95.81 264 GLY A C 1
ATOM 1983 O O . GLY A 1 264 ? 1.727 9.671 -16.107 1.00 95.81 264 GLY A O 1
ATOM 1984 N N . GLN A 1 265 ? 3.689 10.054 -15.056 1.00 93.88 265 GLN A N 1
ATOM 1985 C CA . GLN A 1 265 ? 4.153 11.166 -15.868 1.00 93.88 265 GLN A CA 1
ATOM 1986 C C . GLN A 1 265 ? 5.568 10.880 -16.367 1.00 93.88 265 GLN A C 1
ATOM 1988 O O . GLN A 1 265 ? 6.397 10.404 -15.601 1.00 93.88 265 GLN A O 1
ATOM 1993 N N . THR A 1 266 ? 5.832 11.217 -17.626 1.00 92.75 266 THR A N 1
ATOM 1994 C CA . THR A 1 266 ? 7.151 11.119 -18.257 1.00 92.75 266 THR A CA 1
ATOM 1995 C C . THR A 1 266 ? 7.565 12.458 -18.848 1.00 92.75 266 THR A C 1
ATOM 1997 O O . THR A 1 266 ? 6.726 13.165 -19.413 1.00 92.75 266 THR A O 1
ATOM 2000 N N . VAL A 1 267 ? 8.842 12.821 -18.747 1.00 90.31 267 VAL A N 1
ATOM 2001 C CA . VAL A 1 267 ? 9.452 13.876 -19.586 1.00 90.31 267 VAL A CA 1
ATOM 2002 C C . VAL A 1 267 ? 10.354 13.301 -20.689 1.00 90.31 267 VAL A C 1
ATOM 2004 O O . VAL A 1 267 ? 10.880 14.060 -21.509 1.00 90.31 267 VAL A O 1
ATOM 2007 N N . SER A 1 268 ? 10.506 11.977 -20.724 1.00 90.06 268 SER A N 1
ATOM 2008 C CA . SER A 1 268 ? 11.366 11.217 -21.629 1.00 90.06 268 SER A CA 1
ATOM 2009 C C . SER A 1 268 ? 10.792 11.198 -23.047 1.00 90.06 268 SER A C 1
ATOM 2011 O O . SER A 1 268 ? 9.635 10.846 -23.287 1.00 90.06 268 SER A O 1
ATOM 2013 N N . SER A 1 269 ? 11.602 11.596 -24.032 1.00 88.06 269 SER A N 1
ATOM 2014 C CA . SER A 1 269 ? 11.191 11.597 -25.448 1.00 88.06 269 SER A CA 1
ATOM 2015 C C . SER A 1 269 ? 11.166 10.215 -26.097 1.00 88.06 269 SER A C 1
ATOM 2017 O O . SER A 1 269 ? 10.688 10.047 -27.216 1.00 88.06 269 SER A O 1
ATOM 2019 N N . ASP A 1 270 ? 11.731 9.247 -25.408 1.00 90.06 270 ASP A N 1
ATOM 2020 C CA . ASP A 1 270 ? 11.910 7.860 -25.797 1.00 90.06 270 ASP A CA 1
ATOM 2021 C C . ASP A 1 270 ? 11.088 6.912 -24.913 1.00 90.06 270 ASP A C 1
ATOM 2023 O O . ASP A 1 270 ? 11.188 5.697 -25.077 1.00 90.06 270 ASP A O 1
ATOM 2027 N N . PHE A 1 271 ? 10.223 7.450 -24.037 1.00 93.31 271 PHE A N 1
ATOM 2028 C CA . PHE A 1 271 ? 9.329 6.639 -23.214 1.00 93.31 271 PHE A CA 1
ATOM 2029 C C . PHE A 1 271 ? 8.532 5.659 -24.091 1.00 93.31 271 PHE A C 1
ATOM 2031 O O . PHE A 1 271 ? 7.939 6.064 -25.107 1.00 93.31 271 PHE A O 1
ATOM 2038 N N . PRO A 1 272 ? 8.480 4.367 -23.728 1.00 94.19 272 PRO A N 1
ATOM 2039 C CA . PRO A 1 272 ? 7.972 3.346 -24.624 1.00 94.19 272 PRO A CA 1
ATOM 2040 C C . PRO A 1 272 ? 6.471 3.509 -24.873 1.00 94.19 272 PRO A C 1
ATOM 2042 O O . PRO A 1 272 ? 5.658 3.547 -23.950 1.00 94.19 272 PRO A O 1
ATOM 2045 N N . THR A 1 273 ? 6.087 3.518 -26.150 1.00 94.75 273 THR A N 1
ATOM 2046 C CA . THR A 1 273 ? 4.693 3.417 -26.610 1.00 94.75 273 THR A CA 1
ATOM 2047 C C . THR A 1 273 ? 4.521 2.208 -27.523 1.00 94.75 273 THR A C 1
ATOM 2049 O O . THR A 1 273 ? 5.488 1.660 -28.054 1.00 94.75 273 THR A O 1
ATOM 2052 N N . THR A 1 274 ? 3.284 1.748 -27.704 1.00 96.19 274 THR A N 1
ATOM 2053 C CA . THR A 1 274 ? 2.992 0.571 -28.539 1.00 96.19 274 THR A CA 1
ATOM 2054 C C . THR A 1 274 ? 2.361 0.945 -29.875 1.00 96.19 274 THR A C 1
ATOM 2056 O O . THR A 1 274 ? 1.646 1.939 -29.987 1.00 96.19 274 THR A O 1
ATOM 2059 N N . ALA A 1 275 ? 2.551 0.106 -30.896 1.00 94.00 275 ALA A N 1
ATOM 2060 C CA . ALA A 1 275 ? 1.901 0.296 -32.190 1.00 94.00 275 ALA A CA 1
ATOM 2061 C C . ALA A 1 275 ? 0.367 0.364 -32.046 1.00 94.00 275 ALA A C 1
ATOM 2063 O O . ALA A 1 275 ? -0.246 -0.493 -31.411 1.00 94.00 275 ALA A O 1
ATOM 2064 N N . GLY A 1 276 ? -0.254 1.377 -32.655 1.00 91.00 276 GLY A N 1
ATOM 2065 C CA . GLY A 1 276 ? -1.700 1.604 -32.557 1.00 91.00 276 GLY A CA 1
ATOM 2066 C C . GLY A 1 276 ? -2.162 2.260 -31.251 1.00 91.00 276 GLY A C 1
ATOM 2067 O O . GLY A 1 276 ? -3.365 2.283 -30.993 1.00 91.00 276 GLY A O 1
ATOM 2068 N N . ALA A 1 277 ? -1.237 2.784 -30.438 1.00 94.00 277 ALA A N 1
ATOM 2069 C CA . ALA A 1 277 ? -1.561 3.618 -29.285 1.00 94.00 277 ALA A CA 1
ATOM 2070 C C . ALA A 1 277 ? -2.395 4.850 -29.674 1.00 94.00 277 ALA A C 1
ATOM 2072 O O . ALA A 1 277 ? -2.355 5.313 -30.815 1.00 94.00 277 ALA A O 1
ATOM 2073 N N . TYR A 1 278 ? -3.148 5.376 -28.704 1.00 91.25 278 TYR A N 1
ATOM 2074 C CA . TYR A 1 278 ? -3.976 6.568 -28.895 1.00 91.25 278 TYR A CA 1
ATOM 2075 C C . TYR A 1 278 ? -3.120 7.799 -29.213 1.00 91.25 278 TYR A C 1
ATOM 2077 O O . TYR A 1 278 ? -3.464 8.574 -30.104 1.00 91.25 278 TYR A O 1
ATOM 2085 N N . ASP A 1 279 ? -1.996 7.942 -28.513 1.00 88.94 279 ASP A N 1
ATOM 2086 C CA . ASP A 1 279 ? -1.010 8.989 -28.737 1.00 88.94 279 ASP A CA 1
ATOM 2087 C C . ASP A 1 279 ? 0.402 8.447 -28.482 1.00 88.94 279 ASP A C 1
ATOM 2089 O O . ASP A 1 279 ? 0.660 7.795 -27.467 1.00 88.94 279 ASP A O 1
ATOM 2093 N N . THR A 1 280 ? 1.300 8.722 -29.427 1.00 88.12 280 THR A N 1
ATOM 2094 C CA . THR A 1 280 ? 2.731 8.388 -29.379 1.00 88.12 280 THR A CA 1
ATOM 2095 C C . THR A 1 280 ? 3.611 9.635 -29.466 1.00 88.12 280 THR A C 1
ATOM 2097 O O . THR A 1 280 ? 4.816 9.528 -29.680 1.00 88.12 280 THR A O 1
ATOM 2100 N N . SER A 1 281 ? 3.021 10.829 -29.410 1.00 81.00 281 SER A N 1
ATOM 2101 C CA . SER A 1 281 ? 3.748 12.082 -29.546 1.00 81.00 281 SER A CA 1
ATOM 2102 C C . SER A 1 281 ? 4.399 12.466 -28.223 1.00 81.00 281 SER A C 1
ATOM 2104 O O . SER A 1 281 ? 3.739 12.685 -27.212 1.00 81.00 281 SER A O 1
ATOM 2106 N N . THR A 1 282 ? 5.725 12.554 -28.229 1.00 68.44 282 THR A N 1
ATOM 2107 C CA . THR A 1 282 ? 6.485 13.054 -27.086 1.00 68.44 282 THR A CA 1
ATOM 2108 C C . THR A 1 282 ? 6.614 14.571 -27.157 1.00 68.44 282 THR A C 1
ATOM 2110 O O . THR A 1 282 ? 6.907 15.142 -28.213 1.00 68.44 282 THR A O 1
ATOM 2113 N N . HIS A 1 283 ? 6.413 15.246 -26.031 1.00 68.94 283 HIS A N 1
ATOM 2114 C CA . HIS A 1 283 ? 6.470 16.697 -25.898 1.00 68.94 283 HIS A CA 1
ATOM 2115 C C . HIS A 1 283 ? 7.646 17.070 -24.997 1.00 68.94 283 HIS A C 1
ATOM 2117 O O . HIS A 1 283 ? 7.556 17.018 -23.776 1.00 68.94 283 HIS A O 1
ATOM 2123 N N . LEU A 1 284 ? 8.766 17.444 -25.621 1.00 63.16 284 LEU A N 1
ATOM 2124 C CA . LEU A 1 284 ? 9.996 17.800 -24.914 1.00 63.16 284 LEU A CA 1
ATOM 2125 C C . LEU A 1 284 ? 9.746 18.885 -23.854 1.00 63.16 284 LEU A C 1
ATOM 2127 O O . LEU A 1 284 ? 9.236 19.963 -24.168 1.00 63.16 284 LEU A O 1
ATOM 2131 N N . GLY A 1 285 ? 10.156 18.609 -22.615 1.00 60.34 285 GLY A N 1
ATOM 2132 C CA . GLY A 1 285 ? 10.168 19.580 -21.517 1.00 60.34 285 GLY A CA 1
ATOM 2133 C C . GLY A 1 285 ? 8.818 19.852 -20.845 1.00 60.34 285 GLY A C 1
ATOM 2134 O O . GLY A 1 285 ? 8.747 20.729 -19.984 1.00 60.34 285 GLY A O 1
ATOM 2135 N N . VAL A 1 286 ? 7.756 19.124 -21.199 1.00 69.31 286 VAL A N 1
ATOM 2136 C CA . VAL A 1 286 ? 6.472 19.143 -20.482 1.00 69.31 286 VAL A CA 1
ATOM 2137 C C . VAL A 1 286 ? 6.178 17.711 -20.076 1.00 69.31 286 VAL A C 1
ATOM 2139 O O . VAL A 1 286 ? 6.101 16.856 -20.946 1.00 69.31 286 VAL A O 1
ATOM 2142 N N . GLY A 1 287 ? 6.029 17.426 -18.783 1.00 74.44 287 GLY A N 1
ATOM 2143 C CA . GLY A 1 287 ? 5.743 16.054 -18.379 1.00 74.44 287 GLY A CA 1
ATOM 2144 C C . GLY A 1 287 ? 4.353 15.622 -18.859 1.00 74.44 287 GLY A C 1
ATOM 2145 O O . GLY A 1 287 ? 3.363 16.296 -18.558 1.00 74.44 287 GLY A O 1
ATOM 2146 N N . ILE A 1 288 ? 4.284 14.512 -19.587 1.00 87.75 288 ILE A N 1
ATOM 2147 C CA . ILE A 1 288 ? 3.082 13.960 -20.220 1.00 87.75 288 ILE A CA 1
ATOM 2148 C C . ILE A 1 288 ? 2.573 12.784 -19.397 1.00 87.75 288 ILE A C 1
ATOM 2150 O O . ILE A 1 288 ? 3.366 11.984 -18.908 1.00 87.75 288 ILE A O 1
ATOM 2154 N N . VAL A 1 289 ? 1.254 12.645 -19.265 1.00 92.62 289 VAL A N 1
ATOM 2155 C CA . VAL A 1 289 ? 0.678 11.473 -18.600 1.00 92.62 289 VAL A CA 1
ATOM 2156 C C . VAL A 1 289 ? 0.824 10.256 -19.507 1.00 92.62 289 VAL A C 1
ATOM 2158 O O . VAL A 1 289 ? 0.445 10.315 -20.675 1.00 92.62 289 VAL A O 1
ATOM 2161 N N . PHE A 1 290 ? 1.295 9.136 -18.969 1.00 95.00 290 PHE A N 1
ATOM 2162 C CA . PHE A 1 290 ? 1.271 7.852 -19.665 1.00 95.00 290 PHE A CA 1
ATOM 2163 C C . PHE A 1 290 ? 0.297 6.875 -19.001 1.00 95.00 290 PHE A C 1
ATOM 2165 O O . PHE A 1 290 ? -0.001 6.957 -17.804 1.00 95.00 290 PHE A O 1
ATOM 2172 N N . ILE A 1 291 ? -0.186 5.924 -19.799 1.00 97.12 291 ILE A N 1
ATOM 2173 C CA . ILE A 1 291 ? -0.832 4.702 -19.324 1.00 97.12 291 ILE A CA 1
ATOM 2174 C C . ILE A 1 291 ? -0.161 3.526 -20.022 1.00 97.12 291 ILE A C 1
ATOM 2176 O O . ILE A 1 291 ? -0.242 3.409 -21.246 1.00 97.12 291 ILE A O 1
ATOM 2180 N N . SER A 1 292 ? 0.427 2.638 -19.230 1.00 98.31 292 SER A N 1
ATOM 2181 C CA . SER A 1 292 ? 1.123 1.438 -19.684 1.00 98.31 292 SER A CA 1
ATOM 2182 C C . SER A 1 292 ? 0.439 0.189 -19.153 1.00 98.31 292 SER A C 1
ATOM 2184 O O . SER A 1 292 ? -0.073 0.173 -18.037 1.00 98.31 292 SER A O 1
ATOM 2186 N N . LYS A 1 293 ? 0.441 -0.872 -19.953 1.00 98.50 293 LYS A N 1
ATOM 2187 C CA . LYS A 1 293 ? -0.075 -2.194 -19.623 1.00 98.50 293 LYS A CA 1
ATOM 2188 C C . LYS A 1 293 ? 1.013 -3.236 -19.857 1.00 98.50 293 LYS A C 1
ATOM 2190 O O . LYS A 1 293 ? 1.376 -3.477 -21.006 1.00 98.50 293 LYS A O 1
ATOM 2195 N N . LEU A 1 294 ? 1.469 -3.891 -18.799 1.00 98.81 294 LEU A N 1
ATOM 2196 C CA . LEU A 1 294 ? 2.384 -5.033 -18.829 1.00 98.81 294 LEU A CA 1
ATOM 2197 C C . LEU A 1 294 ? 1.599 -6.348 -18.680 1.00 98.81 294 LEU A C 1
ATOM 2199 O O . LEU A 1 294 ? 0.482 -6.356 -18.153 1.00 98.81 294 LEU A O 1
ATOM 2203 N N . ASN A 1 295 ? 2.158 -7.466 -19.142 1.00 98.31 295 ASN A N 1
ATOM 2204 C CA . ASN A 1 295 ? 1.630 -8.792 -18.801 1.00 98.31 295 ASN A CA 1
ATOM 2205 C C . ASN A 1 295 ? 1.901 -9.156 -17.331 1.00 98.31 295 ASN A C 1
ATOM 2207 O O . ASN A 1 295 ? 2.671 -8.489 -16.644 1.00 98.31 295 ASN A O 1
ATOM 2211 N N . ASP A 1 296 ? 1.265 -10.229 -16.859 1.00 96.12 296 ASP A N 1
ATOM 2212 C CA . ASP A 1 296 ? 1.358 -10.701 -15.469 1.00 96.12 296 ASP A CA 1
ATOM 2213 C C . ASP A 1 296 ? 2.783 -11.099 -15.044 1.00 96.12 296 ASP A C 1
ATOM 2215 O O . ASP A 1 296 ? 3.163 -10.976 -13.879 1.00 96.12 296 ASP A O 1
ATOM 2219 N N . GLU A 1 297 ? 3.585 -11.565 -16.001 1.00 97.44 297 GLU A N 1
ATOM 2220 C CA . GLU A 1 297 ? 4.973 -11.971 -15.787 1.00 97.44 297 GLU A CA 1
ATOM 2221 C C . GLU A 1 297 ? 5.969 -10.803 -15.883 1.00 97.44 297 GLU A C 1
ATOM 2223 O O . GLU A 1 297 ? 7.166 -11.016 -15.706 1.00 97.44 297 GLU A O 1
ATOM 2228 N N . LEU A 1 298 ? 5.497 -9.583 -16.173 1.00 98.50 298 LEU A N 1
ATOM 2229 C CA . LEU A 1 298 ? 6.318 -8.378 -16.366 1.00 98.50 298 LEU A CA 1
ATOM 2230 C C . LEU A 1 298 ? 7.393 -8.518 -17.460 1.00 98.50 298 LEU A C 1
ATOM 2232 O O . LEU A 1 298 ? 8.435 -7.871 -17.406 1.00 98.50 298 LEU A O 1
ATOM 2236 N N . THR A 1 299 ? 7.148 -9.359 -18.465 1.00 98.38 299 THR A N 1
ATOM 2237 C CA . THR A 1 299 ? 8.083 -9.651 -19.567 1.00 98.38 299 THR A CA 1
ATOM 2238 C C . THR A 1 299 ? 7.741 -8.920 -20.866 1.00 98.38 299 THR A C 1
ATOM 2240 O O . THR A 1 299 ? 8.519 -8.938 -21.818 1.00 98.38 299 THR A O 1
ATOM 2243 N N . SER A 1 300 ? 6.570 -8.281 -20.948 1.00 98.19 300 SER A N 1
ATOM 2244 C CA . SER A 1 300 ? 6.107 -7.608 -22.160 1.00 98.19 300 SER A CA 1
ATOM 2245 C C . SER A 1 300 ? 5.202 -6.415 -21.867 1.00 98.19 300 SER A C 1
ATOM 2247 O O . SER A 1 300 ? 4.217 -6.529 -21.136 1.00 98.19 300 SER A O 1
ATOM 2249 N N . LEU A 1 301 ? 5.490 -5.288 -22.525 1.00 98.25 301 LEU A N 1
ATOM 2250 C CA . LEU A 1 301 ? 4.589 -4.144 -22.634 1.00 98.25 301 LEU A CA 1
ATOM 2251 C C . LEU A 1 301 ? 3.524 -4.416 -23.706 1.00 98.25 301 LEU A C 1
ATOM 2253 O O . LEU A 1 301 ? 3.779 -4.333 -24.906 1.00 98.25 301 LEU A O 1
ATOM 2257 N N . ILE A 1 302 ? 2.316 -4.754 -23.254 1.00 98.25 302 ILE A N 1
ATOM 2258 C CA . ILE A 1 302 ? 1.159 -5.096 -24.092 1.00 98.25 302 ILE A CA 1
ATOM 2259 C C . ILE A 1 302 ? 0.599 -3.853 -24.790 1.00 98.25 302 ILE A C 1
ATOM 2261 O O . ILE A 1 302 ? 0.219 -3.915 -25.959 1.00 98.25 302 ILE A O 1
ATOM 2265 N N . ALA A 1 303 ? 0.484 -2.747 -24.056 1.00 97.88 303 ALA A N 1
ATOM 2266 C CA . ALA A 1 303 ? -0.023 -1.479 -24.568 1.00 97.88 303 ALA A CA 1
ATOM 2267 C C . ALA A 1 303 ? 0.613 -0.317 -23.805 1.00 97.88 303 ALA A C 1
ATOM 2269 O O . ALA A 1 303 ? 0.792 -0.411 -22.597 1.00 97.88 303 ALA A O 1
ATOM 2270 N N . SER A 1 304 ? 0.916 0.784 -24.480 1.00 97.50 304 SER A N 1
ATOM 2271 C CA . SER A 1 304 ? 1.338 2.029 -23.840 1.00 97.50 304 SER A CA 1
ATOM 2272 C C . SER A 1 304 ? 0.996 3.224 -24.714 1.00 97.50 304 SER A C 1
ATOM 2274 O O . SER A 1 304 ? 1.179 3.172 -25.933 1.00 97.50 304 SER A O 1
ATOM 2276 N N . THR A 1 305 ? 0.466 4.274 -24.093 1.00 95.31 305 THR A N 1
ATOM 2277 C CA . THR A 1 305 ? 0.002 5.495 -24.756 1.00 95.31 305 THR A CA 1
ATOM 2278 C C . THR A 1 305 ? 0.167 6.711 -23.857 1.00 95.31 305 THR A C 1
ATOM 2280 O O . THR A 1 305 ? 0.148 6.594 -22.630 1.00 95.31 305 THR A O 1
ATOM 2283 N N . PHE A 1 306 ? 0.204 7.890 -24.471 1.00 93.25 306 PHE A N 1
ATOM 2284 C CA . PHE A 1 306 ? 0.115 9.163 -23.763 1.00 93.25 306 PHE A CA 1
ATOM 2285 C C . PHE A 1 306 ? -1.316 9.692 -23.633 1.00 93.25 306 PHE A C 1
ATOM 2287 O O . PHE A 1 306 ? -2.215 9.319 -24.395 1.00 93.25 306 PHE A O 1
ATOM 2294 N N . LEU A 1 307 ? -1.507 10.579 -22.654 1.00 86.94 307 LEU A N 1
ATOM 2295 C CA . LEU A 1 307 ? -2.690 11.404 -22.444 1.00 86.94 307 LEU A CA 1
ATOM 2296 C C . LEU A 1 307 ? -2.275 12.850 -22.135 1.00 86.94 307 LEU A C 1
ATOM 2298 O O . LEU A 1 307 ? -1.454 13.110 -21.259 1.00 86.94 307 LEU A O 1
ATOM 2302 N N . GLY A 1 308 ? -2.924 13.801 -22.810 1.00 70.25 308 GLY A N 1
ATOM 2303 C CA . GLY A 1 308 ? -2.682 15.232 -22.620 1.00 70.25 308 GLY A CA 1
ATOM 2304 C C . GLY A 1 308 ? -1.666 15.785 -23.616 1.00 70.25 308 GLY A C 1
ATOM 2305 O O . GLY A 1 308 ? -0.505 15.983 -23.284 1.00 70.25 308 GLY A O 1
ATOM 2306 N N . GLY A 1 309 ? -2.137 16.078 -24.829 1.00 57.69 309 GLY A N 1
ATOM 2307 C CA . GLY A 1 309 ? -1.352 16.708 -25.887 1.00 57.69 309 GLY A CA 1
ATOM 2308 C C . GLY A 1 309 ? -2.058 17.955 -26.408 1.00 57.69 309 GLY A C 1
ATOM 2309 O O . GLY A 1 309 ? -3.152 17.885 -26.969 1.00 57.69 309 GLY A O 1
ATOM 2310 N N . GLY A 1 310 ? -1.446 19.116 -26.198 1.00 51.91 310 GLY A N 1
ATOM 2311 C CA . GLY A 1 310 ? -1.922 20.380 -26.741 1.00 51.91 310 GLY A CA 1
ATOM 2312 C C . GLY A 1 310 ? -1.012 21.532 -26.354 1.00 51.91 310 GLY A C 1
ATOM 2313 O O . GLY A 1 310 ? -1.270 22.224 -25.373 1.00 51.91 310 GLY A O 1
ATOM 2314 N N . ILE A 1 311 ? 0.025 21.790 -27.155 1.00 53.38 311 ILE A N 1
ATOM 2315 C CA . ILE A 1 311 ? 0.603 23.132 -27.169 1.00 53.38 311 ILE A CA 1
ATOM 2316 C C . ILE A 1 311 ? -0.456 24.082 -27.733 1.00 53.38 311 ILE A C 1
ATOM 2318 O O . ILE A 1 311 ? -0.960 23.907 -28.843 1.00 53.38 311 ILE A O 1
ATOM 2322 N N . MET A 1 312 ? -0.794 25.116 -26.969 1.00 44.72 312 MET A N 1
ATOM 2323 C CA . MET A 1 312 ? -1.373 26.322 -27.537 1.00 44.72 312 MET A CA 1
ATOM 2324 C C . MET A 1 312 ? -0.319 26.868 -28.499 1.00 44.72 312 MET A C 1
ATOM 2326 O O . MET A 1 312 ? 0.669 27.459 -28.069 1.00 44.72 312 MET A O 1
ATOM 2330 N N . THR A 1 313 ? -0.475 26.620 -29.801 1.00 45.50 313 THR A N 1
ATOM 2331 C CA . THR A 1 313 ? 0.292 27.346 -30.811 1.00 45.50 313 THR A CA 1
ATOM 2332 C C . THR A 1 313 ? 0.040 28.824 -30.562 1.00 45.50 313 THR A C 1
ATOM 2334 O O . THR A 1 313 ? -1.040 29.331 -30.870 1.00 45.50 313 THR A O 1
ATOM 2337 N N . LEU A 1 314 ? 1.019 29.526 -29.988 1.00 43.66 314 LEU A N 1
ATOM 2338 C CA . LEU A 1 314 ? 1.103 30.967 -30.144 1.00 43.66 314 LEU A CA 1
ATOM 2339 C C . LEU A 1 314 ? 1.307 31.181 -31.637 1.00 43.66 314 LEU A C 1
ATOM 2341 O O . LEU A 1 314 ? 2.417 31.078 -32.154 1.00 43.66 314 LEU A O 1
ATOM 2345 N N . VAL A 1 315 ? 0.203 31.404 -32.343 1.00 40.97 315 VAL A N 1
ATOM 2346 C CA . VAL A 1 315 ? 0.242 31.954 -33.687 1.00 40.97 315 VAL A CA 1
ATOM 2347 C C . VAL A 1 315 ? 0.968 33.283 -33.529 1.00 40.97 315 VAL A C 1
ATOM 2349 O O . VAL A 1 315 ? 0.423 34.232 -32.963 1.00 40.97 315 VAL A O 1
ATOM 2352 N N . SER A 1 316 ? 2.233 33.346 -33.942 1.00 46.78 316 SER A N 1
ATOM 2353 C CA . SER A 1 316 ? 2.876 34.638 -34.117 1.00 46.78 316 SER A CA 1
ATOM 2354 C C . SER A 1 316 ? 2.036 35.389 -35.156 1.00 46.78 316 SER A C 1
ATOM 2356 O O . SER A 1 316 ? 1.671 34.796 -36.180 1.00 46.78 316 SER A O 1
ATOM 2358 N N . PRO A 1 317 ? 1.657 36.659 -34.928 1.00 42.25 317 PRO A N 1
ATOM 2359 C CA . PRO A 1 317 ? 0.997 37.431 -35.964 1.00 42.25 317 PRO A CA 1
ATOM 2360 C C . PRO A 1 317 ? 2.032 37.678 -37.062 1.00 42.25 317 PRO A C 1
ATOM 2362 O O . PRO A 1 317 ? 2.815 38.623 -37.010 1.00 42.25 317 PRO A O 1
ATOM 2365 N N . SER A 1 318 ? 2.083 36.789 -38.048 1.00 50.41 318 SER A N 1
ATOM 2366 C CA . SER A 1 318 ? 2.736 37.097 -39.307 1.00 50.41 318 SER A CA 1
ATOM 2367 C C . SER A 1 318 ? 1.796 38.013 -40.091 1.00 50.41 318 SER A C 1
ATOM 2369 O O . SER A 1 318 ? 0.622 37.695 -40.279 1.00 50.41 318 SER A O 1
ATOM 2371 N N . HIS A 1 319 ? 2.355 39.129 -40.565 1.00 44.81 319 HIS A N 1
ATOM 2372 C CA . HIS A 1 319 ? 1.767 40.112 -41.483 1.00 44.81 319 HIS A CA 1
ATOM 2373 C C . HIS A 1 319 ? 0.914 41.221 -40.844 1.00 44.81 319 HIS A C 1
ATOM 2375 O O . HIS A 1 319 ? -0.302 41.284 -41.001 1.00 44.81 319 HIS A O 1
ATOM 2381 N N . TRP A 1 320 ? 1.592 42.198 -40.236 1.00 36.50 320 TRP A N 1
ATOM 2382 C CA . TRP A 1 320 ? 1.160 43.593 -40.346 1.00 36.50 320 TRP A CA 1
ATOM 2383 C C . TRP A 1 320 ? 2.019 44.256 -41.429 1.00 36.50 320 TRP A C 1
ATOM 2385 O O . TRP A 1 320 ? 3.162 44.636 -41.187 1.00 36.50 320 TRP A O 1
ATOM 2395 N N . THR A 1 321 ? 1.508 44.324 -42.657 1.00 44.59 321 THR A N 1
ATOM 2396 C CA . THR A 1 321 ? 2.051 45.218 -43.689 1.00 44.59 321 THR A CA 1
ATOM 2397 C C . THR A 1 321 ? 1.624 46.645 -43.343 1.00 44.59 321 THR A C 1
ATOM 2399 O O . THR A 1 321 ? 0.416 46.882 -43.247 1.00 44.59 321 THR A O 1
ATOM 2402 N N . PRO A 1 322 ? 2.541 47.611 -43.158 1.00 39.16 322 PRO A N 1
ATOM 2403 C CA . PRO A 1 322 ? 2.149 49.008 -43.051 1.00 39.16 322 PRO A CA 1
ATOM 2404 C C . PRO A 1 322 ? 1.581 49.456 -44.398 1.00 39.16 322 PRO A C 1
ATOM 2406 O O . PRO A 1 322 ? 2.206 49.245 -45.436 1.00 39.16 322 PRO A O 1
ATOM 2409 N N . ALA A 1 323 ? 0.393 50.057 -44.379 1.00 39.62 323 ALA A N 1
ATOM 2410 C CA . ALA A 1 323 ? -0.150 50.738 -45.541 1.00 39.62 323 ALA A CA 1
ATOM 2411 C C . ALA A 1 323 ? 0.793 51.881 -45.949 1.00 39.62 323 ALA A C 1
ATOM 2413 O O . ALA A 1 323 ? 1.156 52.722 -45.125 1.00 39.62 323 ALA A O 1
ATOM 2414 N N . GLU A 1 324 ? 1.179 51.899 -47.223 1.00 41.44 324 GLU A N 1
ATOM 2415 C CA . GLU A 1 324 ? 1.781 53.055 -47.874 1.00 41.44 324 GLU A CA 1
ATOM 2416 C C . GLU A 1 324 ? 0.782 54.217 -47.838 1.00 41.44 324 GLU A C 1
ATOM 2418 O O . GLU A 1 324 ? -0.306 54.141 -48.414 1.00 41.44 324 GLU A O 1
ATOM 2423 N N . THR A 1 325 ? 1.146 55.308 -47.168 1.00 42.38 325 THR A N 1
ATOM 2424 C CA . THR A 1 325 ? 0.456 56.587 -47.332 1.00 42.38 325 THR A CA 1
ATOM 2425 C C . THR A 1 325 ? 1.196 57.382 -48.397 1.00 42.38 325 THR A C 1
ATOM 2427 O O . THR A 1 325 ? 2.331 57.807 -48.194 1.00 42.38 325 THR A O 1
ATOM 2430 N N . TYR A 1 326 ? 0.532 57.570 -49.532 1.00 38.38 326 TYR A N 1
ATOM 2431 C CA . TYR A 1 326 ? 0.903 58.521 -50.571 1.00 38.38 326 TYR A CA 1
ATOM 2432 C C . TYR A 1 326 ? 0.970 59.956 -50.012 1.00 38.38 326 TYR A C 1
ATOM 2434 O O . TYR A 1 326 ? -0.004 60.439 -49.428 1.00 38.38 326 TYR A O 1
ATOM 2442 N N . MET A 1 327 ? 2.082 60.646 -50.276 1.00 37.91 327 MET A N 1
ATOM 2443 C CA . MET A 1 327 ? 2.129 62.060 -50.673 1.00 37.91 327 MET A CA 1
ATOM 2444 C C . MET A 1 327 ? 3.122 62.209 -51.820 1.00 37.91 327 MET A C 1
ATOM 2446 O O . MET A 1 327 ? 4.195 61.571 -51.740 1.00 37.91 327 MET A O 1
#

Nearest PDB structures (foldseek):
  7fh6-assembly1_A  TM=6.472E-01  e=1.033E-08  Cylindrospermum licheniforme UTEX B 2014
  7fh8-assembly1_A  TM=6.182E-01  e=4.174E-09  Cylindrospermum licheniforme UTEX B 2014
  7ron-assembly1_A  TM=5.367E-01  e=1.396E-08  Cylindrospermum licheniforme UTEX B 2014
  7roo-assembly1_A  TM=5.157E-01  e=1.889E-08  Cylindrospermum licheniforme UTEX B 2014
  7aed-assembly1_B  TM=1.998E-01  e=5.976E+00  Enterococcus faecalis

Organism: NCBI:txid1004156

Foldseek 3Di:
DDQDKDKQAQPGDQQPDKDFDPQFPAWDQDPQLWIWGQHPVGIDIHHRKWKFWQDPNDTDTKDKGKDQADPPDPDPSSRRMIGMDIHDDRSNTIMIMRDDQADDDFAADDDWDWAEWDAAPQQKIKTKWWHPHQPGDFDPLAQANGWQAEPTWMKIWIGGNSNPDTQGIHTFAHHYDWIFNEWDADNQQKIKTKWKFLHQGGDFDPLAQANGQAEDGSVFIWMKIWIGHNRNNDTQGIHTFAHHGHWGWHYWDADPQQKIKIKTWHQHLPGDFDPPAPANGHDHPDIWIKIWIAHNRNNDTPGMYTDDDDDPPPPDPDDPDDDDDDD

Solvent-accessible surface area (backbone atoms only — not comparable to full-atom values): 17836 Å² total; per-residue (Å²): 133,87,85,60,70,42,78,39,49,54,77,55,65,66,76,74,49,71,48,73,46,83,77,35,77,32,58,46,69,49,98,82,45,23,42,35,32,36,36,94,93,45,76,49,76,42,74,51,52,49,29,33,31,72,56,97,92,35,84,44,81,37,62,46,41,70,38,70,42,55,77,85,47,93,55,84,67,18,44,24,23,37,34,56,48,66,54,92,74,67,53,85,39,51,39,37,33,33,60,81,89,62,80,73,88,87,63,40,90,51,63,60,47,81,56,28,68,43,67,53,98,86,43,30,37,36,38,27,8,31,32,56,23,73,62,44,73,52,35,93,72,25,57,27,77,60,66,58,55,61,79,15,25,14,37,44,36,32,26,41,68,67,53,80,45,82,74,26,14,19,45,51,50,21,61,24,37,22,34,29,38,21,46,43,68,52,99,88,42,34,35,37,41,29,16,35,34,20,26,83,60,41,76,60,35,93,74,26,54,30,83,63,70,60,42,88,46,57,91,31,22,28,16,36,44,35,33,26,41,71,64,38,45,42,78,75,28,16,19,47,56,53,20,62,32,45,18,44,50,66,45,52,48,69,50,100,80,47,30,35,36,40,32,31,38,33,41,24,77,62,45,74,60,37,92,89,41,91,30,82,83,62,54,82,89,45,72,31,34,37,45,36,29,29,40,65,70,37,45,40,78,76,41,17,25,51,51,83,86,76,81,80,76,77,75,70,85,79,82,83,77,80,80,86,77,88,128

InterPro domains:
  IPR001736 Phospholipase D/Transphosphatidylase [PS50035] (86-115)
  IPR010620 Seven Bladed Beta Propeller repeat [PF06739] (106-137)
  IPR010620 Seven Bladed Beta Propeller repeat [PF06739] (169-203)
  IPR010620 Seven Bladed Beta Propeller repeat [PF06739] (241-272)
  IPR052918 Motility and Chemotaxis Regulatory Protein [PTHR35580] (11-309)
  IPR057708 Domain of unknown function DUF7948 [PF25778] (2-99)

Mean predicted aligned error: 8.82 Å

Secondary structure (DSSP, 8-state):
-----EEE-TT--GGG--EE-TT-SEEEE-TTS-EEEEETTEEEEEPPP-EEEEE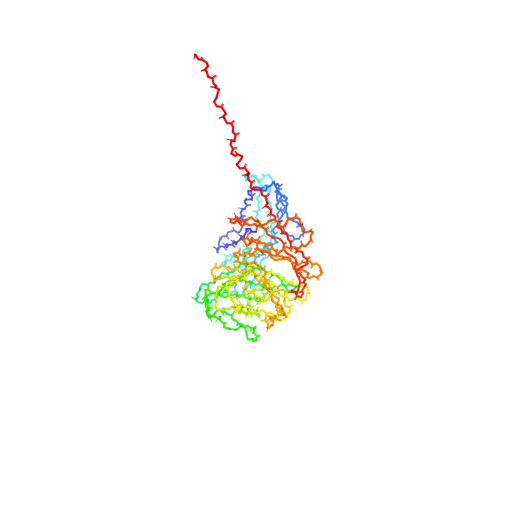TTEEEEE-EEEEEPPTTSSSSSGGGEEEEEE----TTS-EEES--S-------SS-EEEEEEEE-TT-PEEEEEEE--TT----TT-S--S--SSSBEEEEEEE-TTSS-EEEEEEE--SSBEEEEEEEE-TT-PEEEEEEE--TT----TT-S--S---SSTTSPEEEEEEE-TTS--EEEEEEE--SS-EEEEEEEE-TT--EEEEEEE--TT----TT-S-----TTSPEEEEEEE-TTS--EEEEEEE-------------PPPP---